Protein AF-A0A2G9SPT6-F1 (afdb_monomer_lite)

Radius of gyration: 27.74 Å; chains: 1; bounding box: 97×51×91 Å

pLDDT: mean 85.45, std 15.32, range [32.59, 98.44]

Sequence (227 aa):
MLFLLLVGCQEKSNFEDFVRAEQQINERQQDILRQSDELNKLIREVNKKFPDKKITLDTALGFTKEQEELLLT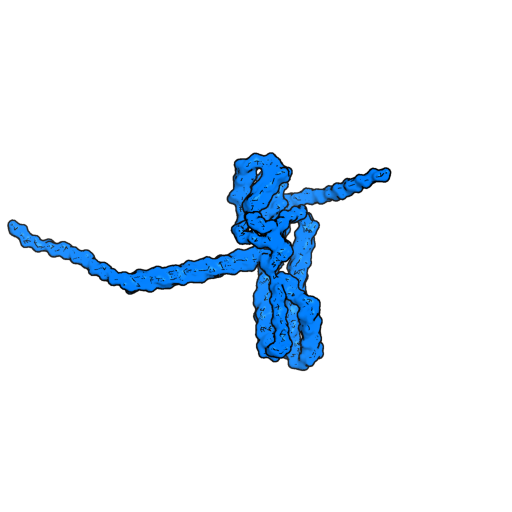MIQQEKDVSTKGLLQKVIDTEKQIEDLQKKIKEITDKLPAPHVVKKGETHRQIAMEYLMNVHKLDEKKAKELVDRVALIDAMEVGYNVWLYYNDGVFGTFVTQGEAKISPYKLSRMIRRRELERARQEGVEEGIRQAQQPTSPSPAFPDTGKQQ

Secondary structure (DSSP, 8-state):
--------------HHHHHHHHHHHHHHHHHHHHHHHHHHHHHHHHHHH-TTS-----SSS---HHHHHHHHHHHHH---HHHHHHHHHHHHHHHHHHHHHHHHHHHHTTSPPPEEPPTT--HHHHHHHIIIIIS---HHHHHHHHTTS---S---TT-EEEEEEETTEEEEEEE-TT-SS-HHHHHHHHHHHHHHHHHHHHHHHHHHHHHS--PPPPPPP------

Foldseek 3Di:
DDDDDPPPPLPPDDVVLVVVLVVLLVVLVVVLVVLVVVLVVLQVVLCVVVVPLRQDAPFDPADDPVSVVSLVVCLVPDPDPVSNVSSVSNVVSRVSSVVSVVVNVVSVVSAPFFDFDDPPDFQLNRQQCCCCVVVVDDSVLSVVQSVVEDGQGDDDGQKTWGWDDDPSHTYIDIFQGPHRATSVRVVVVVVVVVVVVVVVVVVVVVVVVVPDPDDDDPDDDDPDDDD

Structure (mmCIF, N/CA/C/O backbone):
data_AF-A0A2G9SPT6-F1
#
_entry.id   AF-A0A2G9SPT6-F1
#
loop_
_atom_site.group_PDB
_atom_site.id
_atom_site.type_symbol
_atom_site.label_atom_id
_atom_site.label_alt_id
_atom_site.label_comp_id
_atom_site.label_asym_id
_atom_site.label_entity_id
_atom_site.label_seq_id
_atom_site.pdbx_PDB_ins_code
_atom_site.Cartn_x
_atom_site.Cartn_y
_atom_site.Cartn_z
_atom_site.occupancy
_atom_site.B_iso_or_equiv
_atom_site.auth_seq_id
_atom_site.auth_comp_id
_atom_site.auth_asym_id
_atom_site.auth_atom_id
_atom_site.pdbx_PDB_model_num
ATOM 1 N N . MET A 1 1 ? 45.037 -11.695 3.121 1.00 36.56 1 MET A N 1
ATOM 2 C CA . MET A 1 1 ? 43.686 -11.934 3.669 1.00 36.56 1 MET A CA 1
ATOM 3 C C . MET A 1 1 ? 42.697 -11.433 2.624 1.00 36.56 1 MET A C 1
ATOM 5 O O . MET A 1 1 ? 42.510 -10.232 2.502 1.00 36.56 1 MET A O 1
ATOM 9 N N . LEU A 1 2 ? 42.225 -12.327 1.753 1.00 32.59 2 LEU A N 1
ATOM 10 C CA . LEU A 1 2 ? 41.391 -12.000 0.593 1.00 32.59 2 LEU A CA 1
ATOM 11 C C . LEU A 1 2 ? 39.927 -12.232 0.993 1.00 32.59 2 LEU A C 1
ATOM 13 O O . LEU A 1 2 ? 39.544 -13.371 1.251 1.00 32.59 2 LEU A O 1
ATOM 17 N N . PHE A 1 3 ? 39.139 -11.162 1.111 1.00 37.78 3 PHE A N 1
ATOM 18 C CA . PHE A 1 3 ? 37.700 -11.256 1.358 1.00 37.78 3 PHE A CA 1
ATOM 19 C C . PHE A 1 3 ? 37.010 -11.752 0.082 1.00 37.78 3 PHE A C 1
ATOM 21 O O . PHE A 1 3 ? 36.877 -11.017 -0.893 1.00 37.78 3 PHE A O 1
ATOM 28 N N . LEU A 1 4 ? 36.591 -13.018 0.091 1.00 37.84 4 LEU A N 1
ATOM 29 C CA . LEU A 1 4 ? 35.635 -13.560 -0.868 1.00 37.84 4 LEU A CA 1
ATOM 30 C C . LEU A 1 4 ? 34.270 -12.925 -0.589 1.00 37.84 4 LEU A C 1
ATOM 32 O O . LEU A 1 4 ? 33.630 -13.216 0.420 1.00 37.84 4 LEU A O 1
ATOM 36 N N . LEU A 1 5 ? 33.839 -12.048 -1.495 1.00 40.44 5 LEU A N 1
ATOM 37 C CA . LEU A 1 5 ? 32.448 -11.629 -1.611 1.00 40.44 5 LEU A CA 1
ATOM 38 C C . LEU A 1 5 ? 31.621 -12.874 -1.945 1.00 40.44 5 LEU A C 1
ATOM 40 O O . LEU A 1 5 ? 31.666 -13.378 -3.067 1.00 40.44 5 LEU A O 1
ATOM 44 N N . LEU A 1 6 ? 30.883 -13.382 -0.959 1.00 39.03 6 LEU A N 1
ATOM 45 C CA . LEU A 1 6 ? 29.802 -14.334 -1.179 1.00 39.03 6 LEU A CA 1
ATOM 46 C C . LEU A 1 6 ? 28.693 -13.601 -1.939 1.00 39.03 6 LEU A C 1
ATOM 48 O O . LEU A 1 6 ? 27.769 -13.047 -1.348 1.00 39.03 6 LEU A O 1
ATOM 52 N N . VAL A 1 7 ? 28.807 -13.578 -3.265 1.00 43.12 7 VAL A N 1
ATOM 53 C CA . VAL A 1 7 ? 27.670 -13.325 -4.146 1.00 43.12 7 VAL A CA 1
ATOM 54 C C . VAL A 1 7 ? 26.769 -14.543 -3.996 1.00 43.12 7 VAL A C 1
ATOM 56 O O . VAL A 1 7 ? 26.972 -15.571 -4.641 1.00 43.12 7 VAL A O 1
ATOM 59 N N . GLY A 1 8 ? 25.827 -14.460 -3.057 1.00 38.28 8 GLY A N 1
ATOM 60 C CA . GLY A 1 8 ? 24.750 -15.430 -2.957 1.00 38.28 8 GLY A CA 1
ATOM 61 C C . GLY A 1 8 ? 24.060 -15.500 -4.313 1.00 38.28 8 GLY A C 1
ATOM 62 O O . GLY A 1 8 ? 23.542 -14.495 -4.796 1.00 38.28 8 GLY A O 1
ATOM 63 N N . CYS A 1 9 ? 24.091 -16.672 -4.946 1.00 38.12 9 CYS A N 1
ATOM 64 C CA . CYS A 1 9 ? 23.192 -16.978 -6.046 1.00 38.12 9 CYS A CA 1
ATOM 65 C C . CYS A 1 9 ? 21.769 -16.901 -5.486 1.00 38.12 9 CYS A C 1
ATOM 67 O O . CYS A 1 9 ? 21.275 -17.874 -4.924 1.00 38.12 9 CYS A O 1
ATOM 69 N N . GLN A 1 10 ? 21.124 -15.738 -5.596 1.00 46.91 10 GLN A N 1
ATOM 70 C CA . GLN A 1 10 ? 19.671 -15.705 -5.585 1.00 46.91 10 GLN A CA 1
ATOM 71 C C . GLN A 1 10 ? 19.229 -16.501 -6.811 1.00 46.91 10 GLN A C 1
ATOM 73 O O . GLN A 1 10 ? 19.547 -16.149 -7.949 1.00 46.91 10 GLN A O 1
ATOM 78 N N . GLU A 1 11 ? 18.568 -17.624 -6.553 1.00 50.03 11 GLU A N 1
ATOM 79 C CA . GLU A 1 11 ? 17.829 -18.382 -7.550 1.00 50.03 11 GLU A CA 1
ATOM 80 C C . GLU A 1 11 ? 16.957 -17.388 -8.329 1.00 50.03 11 GLU A C 1
ATOM 82 O O . GLU A 1 11 ? 16.207 -16.613 -7.732 1.00 50.03 11 GLU A O 1
ATOM 87 N N . LYS A 1 12 ? 17.150 -17.306 -9.651 1.00 57.72 12 LYS A N 1
ATOM 88 C CA . LYS A 1 12 ? 16.417 -16.348 -10.484 1.00 57.72 12 LYS A CA 1
ATOM 89 C C . LYS A 1 12 ? 14.932 -16.692 -10.387 1.00 57.72 12 LYS A C 1
ATOM 91 O O . LYS A 1 12 ? 14.503 -17.660 -11.009 1.00 57.72 12 LYS A O 1
ATOM 96 N N . SER A 1 13 ? 14.161 -15.910 -9.628 1.00 66.31 13 SER A N 1
ATOM 97 C CA . SER A 1 13 ? 12.702 -16.035 -9.603 1.00 66.31 13 SER A CA 1
ATOM 98 C C . SER A 1 13 ? 12.192 -15.944 -11.036 1.00 66.31 13 SER A C 1
ATOM 100 O O . SER A 1 13 ? 12.589 -15.032 -11.771 1.00 66.31 13 SER A O 1
ATOM 102 N N . ASN A 1 14 ? 11.345 -16.873 -11.462 1.00 84.25 14 ASN A N 1
ATOM 103 C CA . ASN A 1 14 ? 10.754 -16.782 -12.791 1.00 84.25 14 ASN A CA 1
ATOM 104 C C . ASN A 1 14 ? 9.636 -15.713 -12.797 1.00 84.25 14 ASN A C 1
ATOM 106 O O . ASN A 1 14 ? 9.252 -15.174 -11.756 1.00 84.25 14 ASN A O 1
ATOM 110 N N . PHE A 1 15 ? 9.127 -15.364 -13.978 1.00 87.19 15 PHE A N 1
ATOM 111 C CA . PHE A 1 15 ? 8.077 -14.348 -14.092 1.00 87.19 15 PHE A CA 1
ATOM 112 C C . PHE A 1 15 ? 6.786 -14.757 -13.368 1.00 87.19 15 PHE A C 1
ATOM 114 O O . PHE A 1 15 ? 6.095 -13.908 -12.810 1.00 87.19 15 PHE A O 1
ATOM 121 N N . GLU A 1 16 ? 6.470 -16.053 -13.333 1.00 90.00 16 GLU A N 1
ATOM 122 C CA . GLU A 1 16 ? 5.278 -16.564 -12.652 1.00 90.00 16 GLU A CA 1
ATOM 123 C C . GLU A 1 16 ? 5.350 -16.350 -11.136 1.00 90.00 16 GLU A C 1
ATOM 125 O O . GLU A 1 16 ? 4.346 -15.992 -10.524 1.00 90.00 16 GLU A O 1
ATOM 130 N N . ASP A 1 17 ? 6.529 -16.507 -10.532 1.00 90.81 17 ASP A N 1
ATOM 131 C CA . ASP A 1 17 ? 6.761 -16.233 -9.114 1.00 90.81 17 ASP A CA 1
ATOM 132 C C . ASP A 1 17 ? 6.603 -14.743 -8.809 1.00 90.81 17 ASP A C 1
ATOM 134 O O . ASP A 1 17 ? 6.001 -14.382 -7.796 1.00 90.81 17 ASP A O 1
ATOM 138 N N . PHE A 1 18 ? 7.080 -13.875 -9.707 1.00 92.75 18 PHE A N 1
ATOM 139 C CA . PHE A 1 18 ? 6.906 -12.428 -9.585 1.00 92.75 18 PHE A CA 1
ATOM 140 C C . PHE A 1 18 ? 5.423 -12.033 -9.633 1.00 92.75 18 PHE A C 1
ATOM 142 O O . PHE A 1 18 ? 4.945 -11.318 -8.752 1.00 92.75 18 PHE A O 1
ATOM 149 N N . VAL A 1 19 ? 4.671 -12.559 -10.606 1.00 92.06 19 VAL A N 1
ATOM 150 C CA . VAL A 1 19 ? 3.221 -12.326 -10.732 1.00 92.06 19 VAL A CA 1
ATOM 151 C C . VAL A 1 19 ? 2.462 -12.903 -9.534 1.00 92.06 19 VAL A C 1
ATOM 153 O O . VAL A 1 19 ? 1.547 -12.272 -9.006 1.00 92.06 19 VAL A O 1
ATOM 156 N N . ARG A 1 20 ? 2.845 -14.090 -9.051 1.00 94.25 20 ARG A N 1
ATOM 157 C CA . ARG A 1 20 ? 2.240 -14.699 -7.860 1.00 94.25 20 ARG A CA 1
ATOM 158 C C . ARG A 1 20 ? 2.488 -13.848 -6.617 1.00 94.25 20 ARG A C 1
ATOM 160 O O . ARG A 1 20 ? 1.576 -13.678 -5.809 1.00 94.25 20 ARG A O 1
ATOM 167 N N . ALA A 1 21 ? 3.698 -13.315 -6.463 1.00 94.06 21 ALA A N 1
ATOM 168 C CA . ALA A 1 21 ? 4.034 -12.419 -5.367 1.00 94.06 21 ALA A CA 1
ATOM 169 C C . ALA A 1 21 ? 3.195 -11.136 -5.434 1.00 94.06 21 ALA A C 1
ATOM 171 O O . ALA A 1 21 ? 2.590 -10.761 -4.430 1.00 94.06 21 ALA A O 1
ATOM 172 N N . GLU A 1 22 ? 3.082 -10.519 -6.615 1.00 92.94 22 GLU A N 1
ATOM 173 C CA . GLU A 1 22 ? 2.219 -9.356 -6.847 1.00 92.94 22 GLU A CA 1
ATOM 174 C C . GLU A 1 22 ? 0.768 -9.638 -6.425 1.00 92.94 22 GLU A C 1
ATOM 176 O O . GLU A 1 22 ? 0.196 -8.885 -5.636 1.00 92.94 22 GLU A O 1
ATOM 181 N N . GLN A 1 23 ? 0.178 -10.742 -6.896 1.00 93.25 23 GLN A N 1
ATOM 182 C CA . GLN A 1 23 ? -1.199 -11.125 -6.565 1.00 93.25 23 GLN A CA 1
ATOM 183 C C . GLN A 1 23 ? -1.392 -11.300 -5.056 1.00 93.25 23 GLN A C 1
ATOM 185 O O . GLN A 1 23 ? -2.290 -10.696 -4.467 1.00 93.25 23 GLN A O 1
ATOM 190 N N . GLN A 1 24 ? -0.510 -12.064 -4.409 1.00 94.94 24 GLN A N 1
ATOM 191 C CA . GLN A 1 24 ? -0.585 -12.323 -2.973 1.00 94.94 24 GLN A CA 1
ATOM 192 C C . GLN A 1 24 ? -0.423 -11.054 -2.132 1.00 94.94 24 GLN A C 1
ATOM 194 O O . GLN A 1 24 ? -1.074 -10.924 -1.089 1.00 94.94 24 GLN A O 1
ATOM 199 N N . ILE A 1 25 ? 0.446 -10.135 -2.560 1.00 92.88 25 ILE A N 1
ATOM 200 C CA . ILE A 1 25 ? 0.637 -8.837 -1.912 1.00 92.88 25 ILE A CA 1
ATOM 201 C C . ILE A 1 25 ? -0.612 -7.976 -2.098 1.00 92.88 25 ILE A C 1
ATOM 203 O O . ILE A 1 25 ? -1.108 -7.422 -1.118 1.00 92.88 25 ILE A O 1
ATOM 207 N N . ASN A 1 26 ? -1.152 -7.897 -3.315 1.00 89.88 26 ASN A N 1
ATOM 208 C CA . ASN A 1 26 ? -2.342 -7.105 -3.619 1.00 89.88 26 ASN A CA 1
ATOM 209 C C . ASN A 1 26 ? -3.563 -7.568 -2.811 1.00 89.88 26 ASN A C 1
ATOM 211 O O . ASN A 1 26 ? -4.250 -6.738 -2.216 1.00 89.88 26 ASN A O 1
ATOM 215 N N . GLU A 1 27 ? -3.805 -8.878 -2.723 1.00 92.44 27 GLU A N 1
ATOM 216 C CA . GLU A 1 27 ? -4.870 -9.455 -1.889 1.00 92.44 27 GLU A CA 1
ATOM 217 C C . GLU A 1 27 ? -4.718 -9.043 -0.418 1.00 92.44 27 GLU A C 1
ATOM 219 O O . GLU A 1 27 ? -5.646 -8.509 0.193 1.00 92.44 27 GLU A O 1
ATOM 224 N N . ARG A 1 28 ? -3.512 -9.200 0.142 1.00 92.38 28 ARG A N 1
ATOM 225 C CA . ARG A 1 28 ? -3.230 -8.855 1.545 1.00 92.38 28 ARG A CA 1
ATOM 226 C C . ARG A 1 28 ? -3.347 -7.359 1.806 1.00 92.38 28 ARG A C 1
ATOM 228 O O . ARG A 1 28 ? -3.846 -6.970 2.856 1.00 92.38 28 ARG A O 1
ATOM 235 N N . GLN A 1 29 ? -2.932 -6.509 0.867 1.00 87.75 29 GLN A N 1
ATOM 236 C CA . GLN A 1 29 ? -3.108 -5.061 0.984 1.00 87.75 29 GLN A CA 1
ATOM 237 C C . GLN A 1 29 ? -4.589 -4.665 0.990 1.00 87.75 29 GLN A C 1
ATOM 239 O O . GLN A 1 29 ? -4.984 -3.785 1.756 1.00 87.75 29 GLN A O 1
ATOM 244 N N . GLN A 1 30 ? -5.424 -5.317 0.178 1.00 87.88 30 GLN A N 1
ATOM 245 C CA . GLN A 1 30 ? -6.871 -5.095 0.209 1.00 87.88 30 GLN A CA 1
ATOM 246 C C . GLN A 1 30 ? -7.485 -5.538 1.540 1.00 87.88 30 GLN A C 1
ATOM 248 O O . GLN A 1 30 ? -8.331 -4.826 2.088 1.00 87.88 30 GLN A O 1
ATOM 253 N N . ASP A 1 31 ? -7.036 -6.666 2.089 1.00 90.94 31 ASP A N 1
ATOM 254 C CA . ASP A 1 31 ? -7.475 -7.131 3.403 1.00 90.94 31 ASP A CA 1
ATOM 255 C C . ASP A 1 31 ? -7.035 -6.180 4.522 1.00 90.94 31 ASP A C 1
ATOM 257 O O . ASP A 1 31 ? -7.871 -5.796 5.339 1.00 90.94 31 ASP A O 1
ATOM 261 N N . ILE A 1 32 ? -5.783 -5.701 4.512 1.00 88.69 32 ILE A N 1
ATOM 262 C CA . ILE A 1 32 ? -5.291 -4.675 5.448 1.00 88.69 32 ILE A CA 1
ATOM 263 C C . ILE A 1 32 ? -6.188 -3.444 5.411 1.00 88.69 32 ILE A C 1
ATOM 265 O O . ILE A 1 32 ? -6.539 -2.906 6.458 1.00 88.69 32 ILE A O 1
ATOM 269 N N . LEU A 1 33 ? -6.593 -2.990 4.224 1.00 85.69 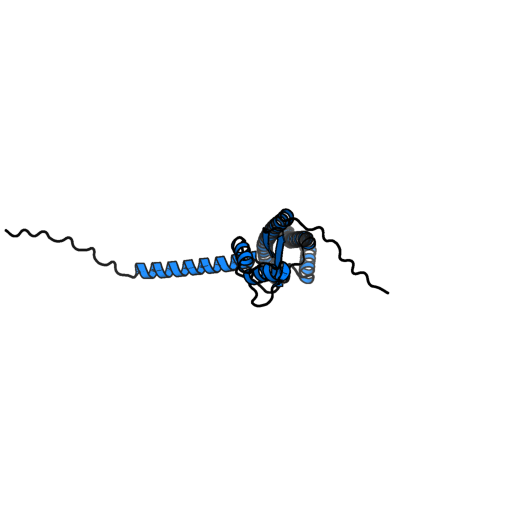33 LEU A N 1
ATOM 270 C CA . LEU A 1 33 ? -7.465 -1.825 4.107 1.00 85.69 33 LEU A CA 1
ATOM 271 C C . LEU A 1 33 ? -8.862 -2.080 4.657 1.00 85.69 33 LEU A C 1
ATOM 273 O O . LEU A 1 33 ? -9.416 -1.205 5.321 1.00 85.69 33 LEU A O 1
ATOM 277 N N . ARG A 1 34 ? -9.423 -3.267 4.415 1.00 88.94 34 ARG A N 1
ATOM 278 C CA . ARG A 1 34 ? -10.721 -3.657 4.974 1.00 88.94 34 ARG A CA 1
ATOM 279 C C . ARG A 1 34 ? -10.670 -3.684 6.501 1.00 88.94 34 ARG A C 1
ATOM 281 O O . ARG A 1 34 ? -11.548 -3.108 7.140 1.00 88.94 34 ARG A O 1
ATOM 288 N N . GLN A 1 35 ? -9.628 -4.292 7.064 1.00 90.69 35 GLN A N 1
ATOM 289 C CA . GLN A 1 35 ? -9.417 -4.356 8.510 1.00 90.69 35 GLN A CA 1
ATOM 290 C C . GLN A 1 35 ? -9.132 -2.973 9.102 1.00 90.69 35 GLN A C 1
ATOM 292 O O . GLN A 1 35 ? -9.694 -2.617 10.129 1.00 90.69 35 GLN A O 1
ATOM 297 N N . SER A 1 36 ? -8.358 -2.135 8.410 1.00 87.25 36 SER A N 1
ATOM 298 C CA . SER A 1 36 ? -8.103 -0.750 8.823 1.00 87.25 36 SER A CA 1
ATOM 299 C C . SER A 1 36 ? -9.388 0.081 8.852 1.00 87.25 36 SER A C 1
ATOM 301 O O . SER A 1 36 ? -9.595 0.874 9.770 1.00 87.25 36 SER A O 1
ATOM 303 N N . ASP A 1 37 ? -10.268 -0.071 7.856 1.00 87.44 37 ASP A N 1
ATOM 304 C CA . ASP A 1 37 ? -11.565 0.614 7.824 1.00 87.44 37 ASP A CA 1
ATOM 305 C C . ASP A 1 37 ? -12.456 0.159 9.001 1.00 87.44 37 ASP A C 1
ATOM 307 O O . ASP A 1 37 ? -13.169 0.984 9.580 1.00 87.44 37 ASP A O 1
ATOM 311 N N . GLU A 1 38 ? -12.395 -1.118 9.391 1.00 90.81 38 GLU A N 1
ATOM 312 C CA . GLU A 1 38 ? -13.116 -1.658 10.550 1.00 90.81 38 GLU A CA 1
ATOM 313 C C . GLU A 1 38 ? -12.532 -1.177 11.882 1.00 90.81 38 GLU A C 1
ATOM 315 O O . GLU A 1 38 ? -13.263 -0.646 12.719 1.00 90.81 38 GLU A O 1
ATOM 320 N N . LEU A 1 39 ? -11.211 -1.237 12.040 1.00 90.50 39 LEU A N 1
ATOM 321 C CA . LEU A 1 39 ? -10.493 -0.712 13.197 1.00 90.50 39 LEU A CA 1
ATOM 322 C C . LEU A 1 39 ? -10.839 0.763 13.446 1.00 90.50 39 LEU A C 1
ATOM 324 O O . LEU A 1 39 ? -11.175 1.155 14.562 1.00 90.50 39 LEU A O 1
ATOM 328 N N . ASN A 1 40 ? -10.872 1.577 12.386 1.00 88.62 40 ASN A N 1
ATOM 329 C CA . ASN A 1 40 ? -11.289 2.979 12.463 1.00 88.62 40 ASN A CA 1
ATOM 330 C C . ASN A 1 40 ? -12.743 3.162 12.943 1.00 88.62 40 ASN A C 1
ATOM 332 O O . ASN A 1 40 ? -13.080 4.200 13.520 1.00 88.62 40 ASN A O 1
ATOM 336 N N . LYS A 1 41 ? -13.656 2.217 12.683 1.00 91.12 41 LYS A N 1
ATOM 337 C CA . LYS A 1 41 ? -15.015 2.261 13.256 1.00 91.12 41 LYS A CA 1
ATOM 338 C C . LYS A 1 41 ? -14.990 1.887 14.731 1.00 91.12 41 LYS A C 1
ATOM 340 O O . LYS A 1 41 ? -15.526 2.649 15.532 1.00 91.12 41 LYS A O 1
ATOM 345 N N . LEU A 1 42 ? -14.321 0.789 15.083 1.00 92.00 42 LEU A N 1
ATOM 346 C CA . LEU A 1 42 ? -14.226 0.308 16.461 1.00 92.00 42 LEU A CA 1
ATOM 347 C C . LEU A 1 42 ? -13.608 1.368 17.380 1.00 92.00 42 LEU A C 1
ATOM 349 O O . LEU A 1 42 ? -14.171 1.681 18.424 1.00 92.00 42 LEU A O 1
ATOM 353 N N . ILE A 1 43 ? -12.524 2.020 16.952 1.00 90.19 43 ILE A N 1
ATOM 354 C CA . ILE A 1 43 ? -11.897 3.120 17.701 1.00 90.19 43 ILE A CA 1
ATOM 355 C C . ILE A 1 43 ? -12.860 4.293 17.891 1.00 90.19 43 ILE A C 1
ATOM 357 O O . ILE A 1 43 ? -12.914 4.878 18.970 1.00 90.19 43 ILE A O 1
ATOM 361 N N . ARG A 1 44 ? -13.660 4.647 16.876 1.00 90.88 44 ARG A N 1
ATOM 362 C CA . ARG A 1 44 ? -14.678 5.700 17.026 1.00 90.88 44 ARG A CA 1
ATOM 363 C C . ARG A 1 44 ? -15.745 5.316 18.045 1.00 90.88 44 ARG A C 1
ATOM 365 O O . ARG A 1 44 ? -16.209 6.189 18.770 1.00 90.88 44 ARG A O 1
ATOM 372 N N . GLU A 1 45 ? -16.142 4.050 18.109 1.00 91.94 45 GLU A N 1
ATOM 373 C CA . GLU A 1 45 ? -17.090 3.562 19.116 1.00 91.94 45 GLU A CA 1
ATOM 374 C C . GLU A 1 45 ? -16.486 3.567 20.521 1.00 91.94 45 GLU A C 1
ATOM 376 O O . GLU A 1 45 ? -17.120 4.064 21.453 1.00 91.94 45 GLU A O 1
ATOM 381 N N . VAL A 1 46 ? -15.241 3.109 20.664 1.00 90.69 46 VAL A N 1
ATOM 382 C CA . VAL A 1 46 ? -14.492 3.176 21.925 1.00 90.69 46 VAL A CA 1
ATOM 383 C C . VAL A 1 46 ? -14.357 4.627 22.383 1.00 90.69 46 VAL A C 1
ATOM 385 O O . VAL A 1 46 ? -14.742 4.950 23.500 1.00 90.69 46 VAL A O 1
ATOM 388 N N . ASN A 1 47 ? -13.937 5.544 21.512 1.00 90.94 47 ASN A N 1
ATOM 389 C CA . ASN A 1 47 ? -13.767 6.959 21.857 1.00 90.94 47 ASN A CA 1
ATOM 390 C C . ASN A 1 47 ? -15.076 7.667 22.238 1.00 90.94 47 ASN A C 1
ATOM 392 O O . ASN A 1 47 ? -15.036 8.659 22.963 1.00 90.94 47 ASN A O 1
ATOM 396 N N . LYS A 1 48 ? -16.237 7.182 21.774 1.00 91.56 48 LYS A N 1
ATOM 397 C CA . LYS A 1 48 ? -17.543 7.673 22.249 1.00 91.56 48 LYS A CA 1
ATOM 398 C C . LYS A 1 48 ? -17.828 7.230 23.683 1.00 91.56 48 LYS A C 1
ATOM 400 O O . LYS A 1 48 ? -18.435 7.989 24.430 1.00 91.56 48 LYS A O 1
ATOM 405 N N . LYS A 1 49 ? -17.415 6.014 24.055 1.00 88.06 49 LYS A N 1
ATOM 406 C CA . LYS A 1 49 ? -17.577 5.467 25.411 1.00 88.06 49 LYS A CA 1
ATOM 407 C C . LYS A 1 49 ? -16.530 5.997 26.394 1.00 88.06 49 LYS A C 1
ATOM 409 O O . LYS A 1 49 ? -16.831 6.140 27.572 1.00 88.06 49 LYS A O 1
ATOM 414 N N . PHE A 1 50 ? -15.334 6.318 25.906 1.00 87.38 50 PHE A N 1
ATOM 415 C CA . PHE A 1 50 ? -14.202 6.795 26.700 1.00 87.38 50 PHE A CA 1
ATOM 416 C C . PHE A 1 50 ? -13.708 8.165 26.205 1.00 87.38 50 PHE A C 1
ATOM 418 O O . PHE A 1 50 ? -12.616 8.265 25.641 1.00 87.38 50 PHE A O 1
ATOM 425 N N . PRO A 1 51 ? -14.488 9.243 26.402 1.00 84.25 51 PRO A N 1
ATOM 426 C CA . PRO A 1 51 ? -14.133 10.571 25.897 1.00 84.25 51 PRO A CA 1
ATOM 427 C C . PRO A 1 51 ? -12.834 11.130 26.501 1.00 84.25 51 PRO A C 1
ATOM 429 O O . PRO A 1 51 ? -12.144 11.892 25.823 1.00 84.25 51 PRO A O 1
ATOM 432 N N . ASP A 1 52 ? -12.483 10.713 27.723 1.00 85.50 52 ASP A N 1
ATOM 433 C CA . ASP A 1 52 ? -11.290 11.164 28.457 1.00 85.50 52 ASP A CA 1
ATOM 434 C C . ASP A 1 52 ? -10.040 10.307 28.185 1.00 85.50 52 ASP A C 1
ATOM 436 O O . ASP A 1 52 ? -8.932 10.683 28.560 1.00 85.50 52 ASP A O 1
ATOM 440 N N . LYS A 1 53 ? -10.198 9.151 27.525 1.00 82.56 53 LYS A N 1
ATOM 441 C CA . LYS A 1 53 ? -9.113 8.214 27.181 1.00 82.56 53 LYS A CA 1
ATOM 442 C C . LYS A 1 53 ? -9.147 7.901 25.687 1.00 82.56 53 LYS A C 1
ATOM 444 O O . LYS A 1 53 ? -9.356 6.760 25.279 1.00 82.56 53 LYS A O 1
ATOM 449 N N . LYS A 1 54 ? -9.006 8.943 24.865 1.00 80.75 54 LYS A N 1
ATOM 450 C CA . LYS A 1 54 ? -9.091 8.797 23.410 1.00 80.75 54 LYS A CA 1
ATOM 451 C C . LYS A 1 54 ? -7.918 8.000 22.865 1.00 80.75 54 LYS A C 1
ATOM 453 O O . LYS A 1 54 ? -6.762 8.306 23.134 1.00 80.75 54 LYS A O 1
ATOM 458 N N . ILE A 1 55 ? -8.255 7.052 22.010 1.00 80.25 55 ILE A N 1
ATOM 459 C CA . ILE A 1 55 ? -7.324 6.272 21.216 1.00 80.25 55 ILE A CA 1
ATOM 460 C C . ILE A 1 55 ? -7.259 6.911 19.833 1.00 80.25 55 ILE A C 1
ATOM 462 O O . ILE A 1 55 ? -8.288 7.146 19.191 1.00 80.25 55 ILE A O 1
ATOM 466 N N . THR A 1 56 ? -6.056 7.218 19.372 1.00 75.38 56 THR A N 1
ATOM 467 C CA . THR A 1 56 ? -5.803 7.722 18.021 1.00 75.38 56 THR A CA 1
ATOM 468 C C . THR A 1 56 ? -5.040 6.673 17.224 1.00 75.38 56 THR A C 1
ATOM 470 O O . THR A 1 56 ? -4.350 5.840 17.794 1.00 75.38 56 THR A O 1
ATOM 473 N N . LEU A 1 57 ? -5.175 6.694 15.900 1.00 67.88 57 LEU A N 1
ATOM 474 C CA . LEU A 1 57 ? -4.277 5.960 15.011 1.00 67.88 57 LEU A CA 1
ATOM 475 C C . LEU A 1 57 ? -3.301 6.966 14.426 1.00 67.88 57 LEU A C 1
ATOM 477 O O . LEU A 1 57 ? -3.740 7.960 13.845 1.00 67.88 57 LEU A O 1
ATOM 481 N N . ASP A 1 58 ? -2.002 6.693 14.528 1.00 59.41 58 ASP A N 1
ATOM 482 C CA . ASP A 1 58 ? -0.952 7.585 14.011 1.00 59.41 58 ASP A CA 1
ATOM 483 C C . ASP A 1 58 ? -0.751 7.466 12.482 1.00 59.41 58 ASP A C 1
ATOM 485 O O . ASP A 1 58 ? 0.157 8.038 11.894 1.00 59.41 58 ASP A O 1
ATOM 489 N N . THR A 1 59 ? -1.691 6.795 11.805 1.00 54.66 59 THR A N 1
ATOM 490 C CA . THR A 1 59 ? -1.792 6.505 10.362 1.00 54.66 59 THR A CA 1
ATOM 491 C C . THR A 1 59 ? -0.934 5.346 9.842 1.00 54.66 59 THR A C 1
ATOM 493 O O . THR A 1 59 ? 0.246 5.242 10.133 1.00 54.66 59 THR A O 1
ATOM 496 N N . ALA A 1 60 ? -1.590 4.492 9.034 1.00 54.38 60 ALA A N 1
ATOM 497 C CA . ALA A 1 60 ? -1.137 3.373 8.180 1.00 54.38 60 ALA A CA 1
ATOM 498 C C . ALA A 1 60 ? -0.178 2.301 8.739 1.00 54.38 60 ALA A C 1
ATOM 500 O O . ALA A 1 60 ? -0.116 1.225 8.150 1.00 54.38 60 ALA A O 1
ATOM 501 N N . LEU A 1 61 ? 0.534 2.565 9.830 1.00 60.69 61 LEU A N 1
ATOM 502 C CA . LEU A 1 61 ? 1.553 1.699 10.425 1.00 60.69 61 LEU A CA 1
ATOM 503 C C . LEU A 1 61 ? 1.072 0.986 11.695 1.00 60.69 61 LEU A C 1
ATOM 505 O O . LEU A 1 61 ? 1.867 0.308 12.331 1.00 60.69 61 LEU A O 1
ATOM 509 N N . GLY A 1 62 ? -0.214 1.116 12.027 1.00 68.19 62 GLY A N 1
ATOM 510 C CA . GLY A 1 62 ? -0.808 0.474 13.194 1.00 68.19 62 GLY A CA 1
ATOM 511 C C . GLY A 1 62 ? -0.795 1.330 14.462 1.00 68.19 62 GLY A C 1
ATOM 512 O O . GLY A 1 62 ? -0.667 2.559 14.391 1.00 68.19 62 GLY A O 1
ATOM 513 N N . PHE A 1 63 ? -0.981 0.683 15.611 1.00 76.50 63 PHE A N 1
ATOM 514 C CA . PHE A 1 63 ? -0.856 1.268 16.944 1.00 76.50 63 PHE A CA 1
ATOM 515 C C . PHE A 1 63 ? 0.610 1.419 17.359 1.00 76.50 63 PHE A C 1
ATOM 517 O O . PHE A 1 63 ? 1.467 0.596 17.044 1.00 76.50 63 PHE A O 1
ATOM 524 N N . THR A 1 64 ? 0.905 2.466 18.131 1.00 78.88 64 THR A N 1
ATOM 525 C CA . THR A 1 64 ? 2.166 2.520 18.879 1.00 78.88 64 THR A CA 1
ATOM 526 C C . THR A 1 64 ? 2.117 1.551 20.064 1.00 78.88 64 THR A C 1
ATOM 528 O O . THR A 1 64 ? 1.039 1.171 20.530 1.00 78.88 64 THR A O 1
ATOM 531 N N . LYS A 1 65 ? 3.282 1.187 20.613 1.00 81.56 65 LYS A N 1
ATOM 532 C CA . LYS A 1 65 ? 3.354 0.329 21.810 1.00 81.56 65 LYS A CA 1
ATOM 533 C C . LYS A 1 65 ? 2.575 0.921 22.984 1.00 81.56 65 LYS A C 1
ATOM 535 O O . LYS A 1 65 ? 1.871 0.209 23.687 1.00 81.56 65 LYS A O 1
ATOM 540 N N . GLU A 1 66 ? 2.642 2.237 23.154 1.00 82.19 66 GLU A N 1
ATOM 541 C CA . GLU A 1 66 ? 1.923 2.954 24.208 1.00 82.19 66 GLU A CA 1
ATOM 542 C C . GLU A 1 66 ? 0.400 2.865 24.016 1.00 82.19 66 GLU A C 1
ATOM 544 O O . GLU A 1 66 ? -0.352 2.763 24.987 1.00 82.19 66 GLU A O 1
ATOM 549 N N . GLN A 1 67 ? -0.071 2.885 22.766 1.00 84.44 67 GLN A N 1
ATOM 550 C CA . GLN A 1 67 ? -1.490 2.730 22.439 1.00 84.44 67 GLN A CA 1
ATOM 551 C C . GLN A 1 67 ? -1.973 1.296 22.689 1.00 84.44 67 GLN A C 1
ATOM 553 O O . GLN A 1 67 ? -3.077 1.110 23.209 1.00 84.44 67 GLN A O 1
ATOM 558 N N . GLU A 1 68 ? -1.145 0.294 22.384 1.00 85.44 68 GLU A N 1
ATOM 559 C CA . GLU A 1 68 ? -1.432 -1.108 22.698 1.00 85.44 68 GLU A CA 1
ATOM 560 C C . GLU A 1 68 ? -1.503 -1.340 24.219 1.00 85.44 68 GLU A C 1
ATOM 562 O O . GLU A 1 68 ? -2.471 -1.917 24.721 1.00 85.44 68 GLU A O 1
ATOM 567 N N . GLU A 1 69 ? -0.538 -0.823 24.982 1.00 87.62 69 GLU A N 1
ATOM 568 C CA . GLU A 1 69 ? -0.520 -0.919 26.448 1.00 87.62 69 GLU A CA 1
ATOM 569 C C . GLU A 1 69 ? -1.722 -0.220 27.098 1.00 87.62 69 GLU A C 1
ATOM 571 O O . GLU A 1 69 ? -2.326 -0.750 28.042 1.00 87.62 69 GLU A O 1
ATOM 576 N N . LEU A 1 70 ? -2.120 0.946 26.577 1.00 87.31 70 LEU A N 1
ATOM 577 C CA . LEU A 1 70 ? -3.325 1.644 27.017 1.00 87.31 70 LEU A CA 1
ATOM 578 C C . LEU A 1 70 ? -4.574 0.780 26.797 1.00 87.31 70 LEU A C 1
ATOM 580 O O . LEU A 1 70 ? -5.379 0.628 27.720 1.00 87.31 70 LEU A O 1
ATOM 584 N N . LEU A 1 71 ? -4.722 0.177 25.614 1.00 88.31 71 LEU A N 1
ATOM 585 C CA . LEU A 1 71 ? -5.833 -0.721 25.286 1.00 88.31 71 LEU A CA 1
ATOM 586 C C . LEU A 1 71 ? -5.878 -1.944 26.208 1.00 88.31 71 LEU A C 1
ATOM 588 O O . LEU A 1 71 ? -6.937 -2.268 26.750 1.00 88.31 71 LEU A O 1
ATOM 592 N N . LEU A 1 72 ? -4.735 -2.592 26.439 1.00 90.19 72 LEU A N 1
ATOM 593 C CA . LEU A 1 72 ? -4.629 -3.735 27.349 1.00 90.19 72 LEU A CA 1
ATOM 594 C C . LEU A 1 72 ? -5.022 -3.352 28.780 1.00 90.19 72 LEU A C 1
ATOM 596 O O . LEU A 1 72 ? -5.779 -4.074 29.434 1.00 90.19 72 LEU A O 1
ATOM 600 N N . THR A 1 73 ? -4.576 -2.186 29.245 1.00 90.50 73 THR A N 1
ATOM 601 C CA . THR A 1 73 ? -4.940 -1.655 30.565 1.00 90.50 73 THR A CA 1
ATOM 602 C C . THR A 1 73 ? -6.443 -1.390 30.662 1.00 90.50 73 THR A C 1
ATOM 604 O O . THR A 1 73 ? -7.076 -1.762 31.652 1.00 90.50 73 THR A O 1
ATOM 607 N N . MET A 1 74 ? -7.045 -0.797 29.625 1.00 89.44 74 MET A N 1
ATOM 608 C CA . MET A 1 74 ? -8.492 -0.570 29.564 1.00 89.44 74 MET A CA 1
ATOM 609 C C . MET A 1 74 ? -9.271 -1.890 29.628 1.00 89.44 74 MET A C 1
ATOM 611 O O . MET A 1 74 ? -10.229 -1.982 30.388 1.00 89.44 74 MET A O 1
ATOM 615 N N . ILE A 1 75 ? -8.835 -2.935 28.915 1.00 91.50 75 ILE A N 1
ATOM 616 C CA . ILE A 1 75 ? -9.470 -4.268 28.938 1.00 91.50 75 ILE A CA 1
ATOM 617 C C . ILE A 1 75 ? -9.419 -4.911 30.326 1.00 91.50 75 ILE A C 1
ATOM 619 O O . ILE A 1 75 ? -10.376 -5.573 30.737 1.00 91.50 75 ILE A O 1
ATOM 623 N N . GLN A 1 76 ? -8.303 -4.757 31.042 1.00 91.94 76 GLN A N 1
ATOM 624 C CA . GLN A 1 76 ? -8.134 -5.322 32.383 1.00 91.94 76 GLN A CA 1
ATOM 625 C C . GLN A 1 76 ? -9.008 -4.616 33.424 1.00 91.94 76 GLN A C 1
ATOM 627 O O . GLN A 1 76 ? -9.524 -5.264 34.333 1.00 91.94 76 GLN A O 1
ATOM 632 N N . GLN A 1 77 ? -9.169 -3.299 33.291 1.00 92.06 77 GLN A N 1
ATOM 633 C CA . GLN A 1 77 ? -9.956 -2.478 34.213 1.00 92.06 77 GLN A CA 1
ATOM 634 C C . GLN A 1 77 ? -11.462 -2.515 33.912 1.00 92.06 77 GLN A C 1
ATOM 636 O O . GLN A 1 77 ? -12.265 -2.236 34.805 1.00 92.06 77 GLN A O 1
ATOM 641 N N . GLU A 1 78 ? -11.848 -2.853 32.679 1.00 92.50 78 GLU A N 1
ATOM 642 C CA . GLU A 1 78 ? -13.243 -2.868 32.247 1.00 92.50 78 GLU A CA 1
ATOM 643 C C . GLU A 1 78 ? -14.030 -4.035 32.864 1.00 92.50 78 GLU A C 1
ATOM 645 O O . GLU A 1 78 ? -13.641 -5.205 32.785 1.00 92.50 78 GLU A O 1
ATOM 650 N N . LYS A 1 79 ? -15.178 -3.701 33.461 1.00 91.94 79 LYS A N 1
ATOM 651 C CA . LYS A 1 79 ? -16.093 -4.648 34.112 1.00 91.94 79 LYS A CA 1
ATOM 652 C C . LYS A 1 79 ? -17.285 -4.995 33.225 1.00 91.94 79 LYS A C 1
ATOM 654 O O . LYS A 1 79 ? -17.818 -6.097 33.338 1.00 91.94 79 LYS A O 1
ATOM 659 N N . ASP A 1 80 ? -17.707 -4.079 32.356 1.00 93.44 80 ASP A N 1
ATOM 660 C CA . ASP A 1 80 ? -18.789 -4.318 31.410 1.00 93.44 80 ASP A CA 1
ATOM 661 C C . ASP A 1 80 ? -18.330 -5.274 30.302 1.00 93.44 80 ASP A C 1
ATOM 663 O O . ASP A 1 80 ? -17.441 -4.967 29.507 1.00 93.44 80 ASP A O 1
ATOM 667 N N . VAL A 1 81 ? -18.971 -6.441 30.223 1.00 91.69 81 VAL A N 1
ATOM 668 C CA . VAL A 1 81 ? -18.619 -7.502 29.265 1.00 91.69 81 VAL A CA 1
ATOM 669 C C . VAL A 1 81 ? -18.733 -7.010 27.820 1.00 91.69 81 VAL A C 1
ATOM 671 O O . VAL A 1 81 ? -17.902 -7.361 26.982 1.00 91.69 81 VAL A O 1
ATOM 674 N N . SER A 1 82 ? -19.727 -6.166 27.525 1.00 91.19 82 SER A N 1
ATOM 675 C CA . SER A 1 82 ? -19.937 -5.613 26.182 1.00 91.19 82 SER A CA 1
ATOM 676 C C . SER A 1 82 ? -18.793 -4.684 25.768 1.00 91.19 82 SER A C 1
ATOM 678 O O . SER A 1 82 ? -18.220 -4.820 24.685 1.00 91.19 82 SER A O 1
ATOM 680 N N . THR A 1 83 ? -18.402 -3.769 26.651 1.00 91.44 83 THR A N 1
ATOM 681 C CA . THR A 1 83 ? -17.309 -2.821 26.414 1.00 91.44 83 THR A CA 1
ATOM 682 C C . THR A 1 83 ? -15.954 -3.518 26.389 1.00 91.44 83 THR A C 1
ATOM 684 O O . THR A 1 83 ? -15.141 -3.229 25.510 1.00 91.44 83 THR A O 1
ATOM 687 N N . LYS A 1 84 ? -15.745 -4.521 27.245 1.00 92.75 84 LYS A N 1
ATOM 688 C CA . LYS A 1 84 ? -14.563 -5.383 27.187 1.00 92.75 84 LYS A CA 1
ATOM 689 C C . LYS A 1 84 ? -14.461 -6.113 25.847 1.00 92.75 84 LYS A C 1
ATOM 691 O O . LYS A 1 84 ? -13.390 -6.145 25.250 1.00 92.75 84 LYS A O 1
ATOM 696 N N . GLY A 1 85 ? -15.578 -6.635 25.337 1.00 93.00 85 GLY A N 1
ATOM 697 C CA . GLY A 1 85 ? -15.642 -7.253 24.012 1.00 93.00 85 GLY A CA 1
ATOM 698 C C . GLY A 1 85 ? -15.317 -6.277 22.877 1.00 93.00 85 GLY A C 1
ATOM 699 O O . GLY A 1 85 ? -14.623 -6.648 21.934 1.00 93.00 85 GLY A O 1
ATOM 700 N N . LEU A 1 86 ? -15.764 -5.021 22.971 1.00 93.44 86 LEU A N 1
ATOM 701 C CA . LEU A 1 86 ? -15.425 -3.976 21.999 1.00 93.44 86 LEU A CA 1
ATOM 702 C C . LEU A 1 86 ? -13.920 -3.662 21.995 1.00 93.44 86 LEU A C 1
ATOM 704 O O . LEU A 1 86 ? -13.311 -3.619 20.930 1.00 93.44 86 LEU A O 1
ATOM 708 N N . LEU A 1 87 ? -13.318 -3.479 23.173 1.00 92.94 87 LEU A N 1
ATOM 709 C CA . LEU A 1 87 ? -11.880 -3.229 23.309 1.00 92.94 87 LEU A CA 1
ATOM 710 C C . LEU A 1 87 ? -11.044 -4.421 22.818 1.00 92.94 87 LEU A C 1
ATOM 712 O O . LEU A 1 87 ? -10.046 -4.227 22.130 1.00 92.94 87 LEU A O 1
ATOM 716 N N . GLN A 1 88 ? -11.480 -5.653 23.101 1.00 93.06 88 GLN A N 1
ATOM 717 C CA . GLN A 1 88 ? -10.814 -6.858 22.603 1.00 93.06 88 GLN A CA 1
ATOM 718 C C . GLN A 1 88 ? -10.831 -6.917 21.071 1.00 93.06 88 GLN A C 1
ATOM 720 O O . GLN A 1 88 ? -9.798 -7.173 20.462 1.00 93.06 88 GLN A O 1
ATOM 725 N N . LYS A 1 89 ? -11.964 -6.583 20.436 1.00 94.38 89 LYS A N 1
ATOM 726 C CA . LYS A 1 89 ? -12.055 -6.510 18.968 1.00 94.38 89 LYS A CA 1
ATOM 727 C C . LYS A 1 89 ? -11.082 -5.502 18.360 1.00 94.38 89 LYS A C 1
ATOM 729 O O . LYS A 1 89 ? -10.584 -5.757 17.269 1.00 94.38 89 LYS A O 1
ATOM 734 N N . VAL A 1 90 ? -10.811 -4.379 19.032 1.00 92.44 90 VAL A N 1
ATOM 735 C CA . VAL A 1 90 ? -9.810 -3.399 18.572 1.00 92.44 90 VAL A CA 1
ATOM 736 C C . VAL A 1 90 ? -8.424 -4.044 18.509 1.00 92.44 90 VAL A C 1
ATOM 738 O O . VAL A 1 90 ? -7.787 -3.986 17.461 1.00 92.44 90 VAL A O 1
ATOM 741 N N . ILE A 1 91 ? -7.994 -4.712 19.584 1.00 90.94 91 ILE A N 1
ATOM 742 C CA . ILE A 1 91 ? -6.693 -5.403 19.630 1.00 90.94 91 ILE A CA 1
ATOM 743 C C . ILE A 1 91 ? -6.631 -6.546 18.613 1.00 90.94 91 ILE A C 1
ATOM 745 O O . ILE A 1 91 ? -5.639 -6.693 17.906 1.00 90.94 91 ILE A O 1
ATOM 749 N N . ASP A 1 92 ? -7.681 -7.360 18.522 1.00 93.19 92 ASP A N 1
ATOM 750 C CA . ASP A 1 92 ? -7.697 -8.508 17.613 1.00 93.19 92 ASP A CA 1
ATOM 751 C C . ASP A 1 92 ? -7.629 -8.064 16.145 1.00 93.19 92 ASP A C 1
ATOM 753 O O . ASP A 1 92 ? -6.944 -8.691 15.339 1.00 93.19 92 ASP A O 1
ATOM 757 N N . THR A 1 93 ? -8.315 -6.969 15.798 1.00 92.25 93 THR A N 1
ATOM 758 C CA . THR A 1 93 ? -8.285 -6.400 14.441 1.00 92.25 93 THR A CA 1
ATOM 759 C C . THR A 1 93 ? -6.904 -5.839 14.110 1.00 92.25 93 THR A C 1
ATOM 761 O O . THR A 1 93 ? -6.426 -6.032 12.994 1.00 92.25 93 THR A O 1
ATOM 764 N N . GLU A 1 94 ? -6.238 -5.197 15.072 1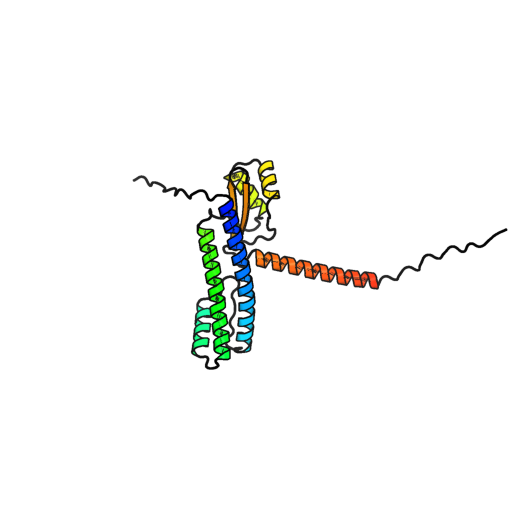.00 89.38 94 GLU A N 1
ATOM 765 C CA . GLU A 1 94 ? -4.867 -4.723 14.881 1.00 89.38 94 GLU A CA 1
ATOM 766 C C . GLU A 1 94 ? -3.901 -5.878 14.609 1.00 89.38 94 GLU A C 1
ATOM 768 O O . GLU A 1 94 ? -3.184 -5.866 13.610 1.00 89.38 94 GLU A O 1
ATOM 773 N N . LYS A 1 95 ? -3.943 -6.933 15.427 1.00 90.75 95 LYS A N 1
ATOM 774 C CA . LYS A 1 95 ? -3.086 -8.114 15.238 1.00 90.75 95 LYS A CA 1
ATOM 775 C C . LYS A 1 95 ? -3.278 -8.761 13.870 1.00 90.75 95 LYS A C 1
ATOM 777 O O . LYS A 1 95 ? -2.320 -9.214 13.253 1.00 90.75 95 LYS A O 1
ATOM 782 N N . GLN A 1 96 ? -4.510 -8.774 13.356 1.00 92.31 96 GLN A N 1
ATOM 783 C CA . GLN A 1 96 ? -4.775 -9.252 11.998 1.00 92.31 96 GLN A CA 1
ATOM 784 C C . GLN A 1 96 ? -4.084 -8.390 10.933 1.00 92.31 96 GLN A C 1
ATOM 786 O O . GLN A 1 96 ? -3.600 -8.932 9.938 1.00 92.31 96 GLN A O 1
ATOM 791 N N . ILE A 1 97 ? -4.027 -7.068 11.120 1.00 89.75 97 ILE A N 1
ATOM 792 C CA . ILE A 1 97 ? -3.303 -6.159 10.222 1.00 89.75 97 ILE A CA 1
ATOM 793 C C . ILE A 1 97 ? -1.797 -6.439 10.287 1.00 89.75 97 ILE A C 1
ATOM 795 O O . ILE A 1 97 ? -1.178 -6.601 9.234 1.00 89.75 97 ILE A O 1
ATOM 799 N N . GLU A 1 98 ? -1.226 -6.563 11.486 1.00 88.25 98 GLU A N 1
ATOM 800 C CA . GLU A 1 98 ? 0.195 -6.884 11.684 1.00 88.25 98 GLU A CA 1
ATOM 801 C C . GLU A 1 98 ? 0.579 -8.225 11.039 1.00 88.25 98 GLU A C 1
ATOM 803 O O . GLU A 1 98 ? 1.570 -8.319 10.310 1.00 88.25 98 GLU A O 1
ATOM 808 N N . ASP A 1 99 ? -0.241 -9.263 11.223 1.00 92.19 99 ASP A N 1
ATOM 809 C CA . ASP A 1 99 ? -0.029 -10.576 10.610 1.00 92.19 99 ASP A CA 1
ATOM 810 C C . ASP A 1 99 ? -0.044 -10.502 9.076 1.00 92.19 99 ASP A C 1
ATOM 812 O O . ASP A 1 99 ? 0.750 -11.165 8.397 1.00 92.19 99 ASP A O 1
ATOM 816 N N . LEU A 1 100 ? -0.942 -9.699 8.497 1.00 92.12 100 LEU A N 1
ATOM 817 C CA . LEU A 1 100 ? -0.989 -9.475 7.050 1.00 92.12 100 LEU A CA 1
ATOM 818 C C . LEU A 1 100 ? 0.252 -8.723 6.557 1.00 92.12 100 LEU A C 1
ATOM 820 O O . LEU A 1 100 ? 0.818 -9.100 5.528 1.00 92.12 100 LEU A O 1
ATOM 824 N N . GLN A 1 101 ? 0.708 -7.706 7.293 1.00 88.19 101 GLN A N 1
ATOM 825 C CA . GLN A 1 101 ? 1.937 -6.969 6.984 1.00 88.19 101 GLN A CA 1
ATOM 826 C C . GLN A 1 101 ? 3.169 -7.877 7.050 1.00 88.19 101 GLN A C 1
ATOM 828 O O . GLN A 1 101 ? 4.003 -7.848 6.143 1.00 88.19 101 GLN A O 1
ATOM 833 N N . LYS A 1 102 ? 3.257 -8.749 8.060 1.00 91.25 102 LYS A N 1
ATOM 834 C CA . LYS A 1 102 ? 4.329 -9.743 8.174 1.00 91.25 102 LYS A CA 1
ATOM 835 C C . LYS A 1 102 ? 4.337 -10.703 6.986 1.00 91.25 102 LYS A C 1
ATOM 837 O O . LYS A 1 102 ? 5.392 -10.939 6.406 1.00 91.25 102 LYS A O 1
ATOM 842 N N . LYS A 1 103 ? 3.171 -11.198 6.561 1.00 93.19 103 LYS A N 1
ATOM 843 C CA . LYS A 1 103 ? 3.060 -12.053 5.366 1.00 93.19 103 LYS A CA 1
ATOM 844 C C . LYS A 1 103 ? 3.483 -11.328 4.088 1.00 93.19 103 LYS A C 1
ATOM 846 O O . LYS A 1 103 ? 4.106 -11.945 3.232 1.00 93.19 103 LYS A O 1
ATOM 851 N N . ILE A 1 104 ? 3.159 -10.039 3.943 1.00 91.44 104 ILE A N 1
ATOM 852 C CA . ILE A 1 104 ? 3.678 -9.223 2.832 1.00 91.44 104 ILE A CA 1
ATOM 853 C C . ILE A 1 104 ? 5.204 -9.176 2.907 1.00 91.44 104 ILE A C 1
ATOM 855 O O . ILE A 1 104 ? 5.855 -9.445 1.901 1.00 91.44 104 ILE A O 1
ATOM 859 N N . LYS A 1 105 ? 5.768 -8.919 4.094 1.00 90.50 105 LYS A N 1
ATOM 860 C CA . LYS A 1 105 ? 7.218 -8.874 4.298 1.00 90.50 105 LYS A CA 1
ATOM 861 C C . LYS A 1 105 ? 7.901 -10.187 3.895 1.00 90.50 105 LYS A C 1
ATOM 863 O O . LYS A 1 105 ? 8.882 -10.165 3.161 1.00 90.50 105 LYS A O 1
ATOM 868 N N . GLU A 1 106 ? 7.354 -11.327 4.313 1.00 92.88 106 GLU A N 1
ATOM 869 C CA . GLU A 1 106 ? 7.865 -12.664 3.972 1.00 92.88 106 GLU A CA 1
ATOM 870 C C . GLU A 1 106 ? 7.876 -12.943 2.461 1.00 92.88 106 GLU A C 1
ATOM 872 O O . GLU A 1 106 ? 8.737 -13.678 1.974 1.00 92.88 106 GLU A O 1
ATOM 877 N N . ILE A 1 107 ? 6.922 -12.376 1.714 1.00 92.69 107 ILE A N 1
ATOM 878 C CA . ILE A 1 107 ? 6.898 -12.450 0.249 1.00 92.69 107 ILE A CA 1
ATOM 879 C C . ILE A 1 107 ? 7.972 -11.523 -0.328 1.00 92.69 107 ILE A C 1
ATOM 881 O O . ILE A 1 107 ? 8.771 -11.951 -1.156 1.00 92.69 107 ILE A O 1
ATOM 885 N N . THR A 1 108 ? 8.023 -10.269 0.127 1.00 90.31 108 THR A N 1
ATOM 886 C CA . THR A 1 108 ? 8.953 -9.263 -0.402 1.00 90.31 108 THR A CA 1
ATOM 887 C C . THR A 1 108 ? 10.418 -9.569 -0.102 1.00 90.31 108 THR A C 1
ATOM 889 O O . THR A 1 108 ? 11.273 -9.249 -0.917 1.00 90.31 108 THR A O 1
ATOM 892 N N . ASP A 1 109 ? 10.719 -10.245 1.010 1.00 90.56 109 ASP A N 1
ATOM 893 C CA . ASP A 1 109 ? 12.082 -10.672 1.369 1.00 90.56 109 ASP A CA 1
ATOM 894 C C . ASP A 1 109 ? 12.657 -11.702 0.370 1.00 90.56 109 ASP A C 1
ATOM 896 O O . ASP A 1 109 ? 13.868 -11.919 0.327 1.00 90.56 109 ASP A O 1
ATOM 900 N N . LYS A 1 110 ? 11.800 -12.346 -0.437 1.00 90.12 110 LYS A N 1
ATOM 901 C CA . LYS A 1 110 ? 12.198 -13.308 -1.481 1.00 90.12 110 LYS A CA 1
ATOM 902 C C . LYS A 1 110 ? 12.369 -12.666 -2.856 1.00 90.12 110 LYS A C 1
ATOM 904 O O . LYS A 1 110 ? 12.866 -13.321 -3.768 1.00 90.12 110 LYS A O 1
ATOM 909 N N . LEU A 1 111 ? 11.934 -11.421 -3.020 1.00 89.38 111 LEU A N 1
ATOM 910 C CA . LEU A 1 111 ? 12.037 -10.701 -4.281 1.00 89.38 111 LEU A CA 1
ATOM 911 C C . LEU A 1 111 ? 13.391 -9.980 -4.386 1.00 89.38 111 LEU A C 1
ATOM 913 O O . LEU A 1 111 ? 14.011 -9.666 -3.365 1.00 89.38 111 LEU A O 1
ATOM 917 N N . PRO A 1 112 ? 13.864 -9.683 -5.609 1.00 89.19 112 PRO A N 1
ATOM 918 C CA . PRO A 1 112 ? 14.994 -8.782 -5.805 1.00 89.19 112 PRO A CA 1
ATOM 919 C C . PRO A 1 112 ? 14.732 -7.420 -5.159 1.00 89.19 112 PRO A C 1
ATOM 921 O O . PRO A 1 112 ? 13.592 -6.960 -5.141 1.00 89.19 112 PRO A O 1
ATOM 924 N N . ALA A 1 113 ? 15.787 -6.765 -4.669 1.00 92.06 113 ALA A N 1
ATOM 925 C CA . ALA A 1 113 ? 15.664 -5.483 -3.981 1.00 92.06 113 ALA A CA 1
ATOM 926 C C . ALA A 1 113 ? 14.850 -4.464 -4.811 1.00 92.06 113 ALA A C 1
ATOM 928 O O . ALA A 1 113 ? 15.124 -4.296 -6.005 1.00 92.06 113 ALA A O 1
ATOM 929 N N . PRO A 1 114 ? 13.864 -3.782 -4.200 1.00 95.88 114 PRO A N 1
ATOM 930 C CA . PRO A 1 114 ? 13.038 -2.822 -4.911 1.00 95.88 114 PRO A CA 1
ATOM 931 C C . PRO A 1 114 ? 13.796 -1.513 -5.138 1.00 95.88 114 PRO A C 1
ATOM 933 O O . PRO A 1 114 ? 14.750 -1.183 -4.429 1.00 95.88 114 PRO A O 1
ATOM 936 N N . HIS A 1 115 ? 13.305 -0.711 -6.079 1.00 97.25 115 HIS A N 1
ATOM 937 C CA . HIS A 1 115 ? 13.664 0.701 -6.149 1.00 97.25 115 HIS A CA 1
ATOM 938 C C . HIS A 1 115 ? 12.828 1.493 -5.140 1.00 97.25 115 HIS A C 1
ATOM 940 O O . HIS A 1 115 ? 11.597 1.445 -5.182 1.00 97.25 115 HIS A O 1
ATOM 946 N N . VAL A 1 116 ? 13.488 2.234 -4.248 1.00 97.62 116 VAL A N 1
ATOM 947 C CA . VAL A 1 116 ? 12.816 3.123 -3.289 1.00 97.62 116 VAL A CA 1
ATOM 948 C C . VAL A 1 116 ? 12.586 4.482 -3.939 1.00 97.62 116 VAL A C 1
ATOM 950 O O . VAL A 1 116 ? 13.538 5.164 -4.321 1.00 97.62 116 VAL A O 1
ATOM 953 N N . VAL A 1 117 ? 11.320 4.880 -4.037 1.00 97.69 117 VAL A N 1
ATOM 954 C CA . VAL A 1 117 ? 10.886 6.108 -4.709 1.00 97.69 117 VAL A CA 1
ATOM 955 C C . VAL A 1 117 ? 11.423 7.342 -4.006 1.00 97.69 117 VAL A C 1
ATOM 957 O O . VAL A 1 117 ? 11.226 7.543 -2.802 1.00 97.69 117 VAL A O 1
ATOM 960 N N . LYS A 1 118 ? 12.039 8.216 -4.796 1.00 97.44 118 LYS A N 1
ATOM 961 C CA . LYS A 1 118 ? 12.525 9.532 -4.391 1.00 97.44 118 LYS A CA 1
ATOM 962 C C . LYS A 1 118 ? 11.592 10.629 -4.886 1.00 97.44 118 LYS A C 1
ATOM 964 O O . LYS A 1 118 ? 10.705 10.437 -5.714 1.00 97.44 118 LYS A O 1
ATOM 969 N N . LYS A 1 119 ? 11.805 11.832 -4.355 1.00 96.19 119 LYS A N 1
ATOM 970 C CA . LYS A 1 119 ? 10.992 13.002 -4.686 1.00 96.19 119 LYS A CA 1
ATOM 971 C C . LYS A 1 119 ? 11.025 13.286 -6.193 1.00 96.19 119 LYS A C 1
ATOM 973 O O . LYS A 1 119 ? 12.088 13.547 -6.744 1.00 96.19 119 LYS A O 1
ATOM 978 N N . GLY A 1 120 ? 9.842 13.329 -6.804 1.00 94.81 120 GLY A N 1
ATOM 979 C CA . GLY A 1 120 ? 9.655 13.683 -8.214 1.00 94.81 120 GLY A CA 1
ATOM 980 C C . GLY A 1 120 ? 9.816 12.523 -9.196 1.00 94.81 120 GLY A C 1
ATOM 981 O O . GLY A 1 120 ? 9.589 12.730 -10.385 1.00 94.81 120 GLY A O 1
ATOM 982 N N . GLU A 1 121 ? 10.168 11.323 -8.728 1.00 97.31 121 GLU A N 1
ATOM 983 C CA . GLU A 1 121 ? 10.220 10.140 -9.584 1.00 97.31 121 GLU A CA 1
ATOM 984 C C . GLU A 1 121 ? 8.809 9.640 -9.910 1.00 97.31 121 GLU A C 1
ATOM 986 O O . GLU A 1 121 ? 7.924 9.572 -9.054 1.00 97.31 121 GLU A O 1
ATOM 991 N N . THR A 1 122 ? 8.612 9.249 -11.165 1.00 97.25 122 THR A N 1
ATOM 992 C CA . THR A 1 122 ? 7.389 8.585 -11.628 1.00 97.25 122 THR A CA 1
ATOM 993 C C . THR A 1 122 ? 7.633 7.095 -11.826 1.00 97.25 122 THR A C 1
ATOM 995 O O . THR A 1 122 ? 8.747 6.668 -12.135 1.00 97.25 122 THR A O 1
ATOM 998 N N . HIS A 1 123 ? 6.571 6.291 -11.734 1.00 97.50 123 HIS A N 1
ATOM 999 C CA . HIS A 1 123 ? 6.659 4.850 -11.979 1.00 97.50 123 HIS A CA 1
ATOM 1000 C C . HIS A 1 123 ? 7.237 4.547 -13.376 1.00 97.50 123 HIS A C 1
ATOM 1002 O O . HIS A 1 123 ? 8.108 3.694 -13.530 1.00 97.50 123 HIS A O 1
ATOM 1008 N N . ARG A 1 124 ? 6.829 5.323 -14.390 1.00 98.06 124 ARG A N 1
ATOM 1009 C CA . ARG A 1 124 ? 7.350 5.211 -15.759 1.00 98.06 124 ARG A CA 1
ATOM 1010 C C . ARG A 1 124 ? 8.854 5.466 -15.845 1.00 98.06 124 ARG A C 1
ATOM 1012 O O . ARG A 1 124 ? 9.541 4.700 -16.510 1.00 98.06 124 ARG A O 1
ATOM 1019 N N . GLN A 1 125 ? 9.353 6.534 -15.222 1.00 98.00 125 GLN A N 1
ATOM 1020 C CA . GLN A 1 125 ? 10.784 6.864 -15.252 1.00 98.00 125 GLN A CA 1
ATOM 1021 C C . GLN A 1 125 ? 11.612 5.739 -14.633 1.00 98.00 125 GLN A C 1
ATOM 1023 O O . GLN A 1 125 ? 12.539 5.254 -15.270 1.00 98.00 125 GLN A O 1
ATOM 1028 N N . ILE A 1 126 ? 11.201 5.256 -13.459 1.00 98.38 126 ILE A N 1
ATOM 1029 C CA . ILE A 1 126 ? 11.863 4.153 -12.753 1.00 98.38 126 ILE A CA 1
ATOM 1030 C C . ILE A 1 126 ? 11.908 2.889 -13.631 1.00 98.38 126 ILE A C 1
ATOM 1032 O O . ILE A 1 126 ? 12.958 2.265 -13.784 1.00 98.38 126 ILE A O 1
ATOM 1036 N N . ALA A 1 127 ? 10.784 2.534 -14.259 1.00 98.31 127 ALA A N 1
ATOM 1037 C CA . ALA A 1 127 ? 10.692 1.388 -15.162 1.00 98.31 127 ALA A CA 1
ATOM 1038 C C . ALA A 1 127 ? 11.593 1.526 -16.406 1.00 98.31 127 ALA A C 1
ATOM 1040 O O . ALA A 1 127 ? 12.305 0.585 -16.762 1.00 98.31 127 ALA A O 1
ATOM 1041 N N . MET A 1 128 ? 11.597 2.697 -17.053 1.00 98.44 128 MET A N 1
ATOM 1042 C CA . MET A 1 128 ? 12.457 2.971 -18.210 1.00 98.44 128 MET A CA 1
ATOM 1043 C C . MET A 1 128 ? 13.941 2.904 -17.835 1.00 98.44 128 MET A C 1
ATOM 1045 O O . MET A 1 128 ? 14.718 2.233 -18.514 1.00 98.44 128 MET A O 1
ATOM 1049 N N . GLU A 1 129 ? 14.331 3.547 -16.733 1.00 98.06 129 GLU A N 1
ATOM 1050 C CA . GLU A 1 129 ? 15.709 3.545 -16.239 1.00 98.06 129 GLU A CA 1
ATOM 1051 C C . GLU A 1 129 ? 16.187 2.135 -15.897 1.00 98.06 129 GLU A C 1
ATOM 1053 O O . GLU A 1 129 ? 17.306 1.772 -16.250 1.00 98.06 129 GLU A O 1
ATOM 1058 N N . TYR A 1 130 ? 15.347 1.306 -15.277 1.00 97.88 130 TYR A N 1
ATOM 1059 C CA . TYR A 1 130 ? 15.677 -0.090 -15.005 1.00 97.88 130 TYR A CA 1
ATOM 1060 C C . TYR A 1 130 ? 15.982 -0.869 -16.291 1.00 97.88 130 TYR A C 1
ATOM 1062 O O . TYR A 1 130 ? 17.034 -1.500 -16.414 1.00 97.88 130 TYR A O 1
ATOM 1070 N N . LEU A 1 131 ? 15.103 -0.785 -17.289 1.00 98.19 131 LEU A N 1
ATOM 1071 C CA . LEU A 1 131 ? 15.272 -1.506 -18.551 1.00 98.19 131 LEU A CA 1
ATOM 1072 C C . LEU A 1 131 ? 16.488 -1.018 -19.354 1.00 98.19 131 LEU A C 1
ATOM 1074 O O . LEU A 1 131 ? 17.232 -1.828 -19.908 1.00 98.19 131 LEU A O 1
ATOM 1078 N N . MET A 1 132 ? 16.725 0.293 -19.392 1.00 98.25 132 MET A N 1
ATOM 1079 C CA . MET A 1 132 ? 17.814 0.884 -20.174 1.00 98.25 132 MET A CA 1
ATOM 1080 C C . MET A 1 132 ? 19.166 0.794 -19.457 1.00 98.25 132 MET A C 1
ATOM 1082 O O . MET A 1 132 ? 20.179 0.451 -20.065 1.00 98.25 132 MET A O 1
ATOM 1086 N N . ASN A 1 133 ? 19.214 1.063 -18.153 1.00 97.19 133 ASN A N 1
ATOM 1087 C CA . ASN A 1 133 ? 20.479 1.163 -17.425 1.00 97.19 133 ASN A CA 1
ATOM 1088 C C . ASN A 1 133 ? 20.931 -0.177 -16.848 1.00 97.19 133 ASN A C 1
ATOM 1090 O O . ASN A 1 133 ? 22.137 -0.436 -16.848 1.00 97.19 133 ASN A O 1
ATOM 1094 N N . VAL A 1 134 ? 20.008 -1.026 -16.387 1.00 94.81 134 VAL A N 1
ATOM 1095 C CA . VAL A 1 134 ? 20.344 -2.341 -15.814 1.00 94.81 134 VAL A CA 1
ATOM 1096 C C . VAL A 1 134 ? 20.403 -3.398 -16.912 1.00 94.81 134 VAL A C 1
ATOM 1098 O O . VAL A 1 134 ? 21.409 -4.092 -17.032 1.00 94.81 134 VAL A O 1
ATOM 1101 N N . HIS A 1 135 ? 19.374 -3.468 -17.760 1.00 95.19 135 HIS A N 1
ATOM 1102 C CA . HIS A 1 135 ? 19.255 -4.500 -18.803 1.00 95.19 135 HIS A CA 1
ATOM 1103 C C . HIS A 1 135 ? 19.747 -4.075 -20.187 1.00 95.19 135 HIS A C 1
ATOM 1105 O O . HIS A 1 135 ? 19.729 -4.883 -21.114 1.00 95.19 135 HIS A O 1
ATOM 1111 N N . LYS A 1 136 ? 20.237 -2.836 -20.322 1.00 97.00 136 LYS A N 1
ATOM 1112 C CA . LYS A 1 136 ? 20.875 -2.313 -21.543 1.00 97.00 136 LYS A CA 1
ATOM 1113 C C . LYS A 1 136 ? 19.991 -2.409 -22.790 1.00 97.00 136 LYS A C 1
ATOM 1115 O O . LYS A 1 136 ? 20.503 -2.565 -23.896 1.00 97.00 136 LYS A O 1
ATOM 1120 N N . LEU A 1 137 ? 18.673 -2.304 -22.614 1.00 97.25 137 LEU A N 1
ATOM 1121 C CA . LEU A 1 137 ? 17.745 -2.210 -23.736 1.00 97.25 137 LEU A CA 1
ATOM 1122 C C . LEU A 1 137 ? 17.823 -0.832 -24.389 1.00 97.25 137 LEU A C 1
ATOM 1124 O O . LEU A 1 137 ? 18.059 0.176 -23.720 1.00 97.25 137 LEU A O 1
ATOM 1128 N N . ASP A 1 138 ? 17.574 -0.787 -25.694 1.00 97.50 138 ASP A N 1
ATOM 1129 C CA . ASP A 1 138 ? 17.349 0.475 -26.381 1.00 97.50 138 ASP A CA 1
ATOM 1130 C C . ASP A 1 138 ? 16.039 1.128 -25.910 1.00 97.50 138 ASP A C 1
ATOM 1132 O O . ASP A 1 138 ? 15.102 0.466 -25.450 1.00 97.50 138 ASP A O 1
ATOM 1136 N N . GLU A 1 139 ? 15.969 2.450 -26.043 1.00 97.81 139 GLU A N 1
ATOM 1137 C CA . GLU A 1 139 ? 14.838 3.247 -25.565 1.00 97.81 139 GLU A CA 1
ATOM 1138 C C . GLU A 1 139 ? 13.507 2.811 -26.188 1.00 97.81 139 GLU A C 1
ATOM 1140 O O . GLU A 1 139 ? 12.491 2.729 -25.494 1.00 97.81 139 GLU A O 1
ATOM 1145 N N . LYS A 1 140 ? 13.502 2.489 -27.488 1.00 98.06 140 LYS A N 1
ATOM 1146 C CA . LYS A 1 140 ? 12.284 2.079 -28.190 1.00 98.06 140 LYS A CA 1
ATOM 1147 C C . LYS A 1 140 ? 11.762 0.771 -27.605 1.00 98.06 140 LYS A C 1
ATOM 1149 O O . LYS A 1 140 ? 10.574 0.681 -27.290 1.00 98.06 140 LYS A O 1
ATOM 1154 N N . LYS A 1 141 ? 12.635 -0.219 -27.408 1.00 97.75 141 LYS A N 1
ATOM 1155 C CA . LYS A 1 141 ? 12.247 -1.501 -26.821 1.00 97.75 141 LYS A CA 1
ATOM 1156 C C . LYS A 1 141 ? 11.796 -1.362 -25.370 1.00 97.75 141 LYS A C 1
ATOM 1158 O O . LYS A 1 141 ? 10.790 -1.964 -24.997 1.00 97.75 141 LYS A O 1
ATOM 1163 N N . ALA A 1 142 ? 12.498 -0.562 -24.569 1.00 98.19 142 ALA A N 1
ATOM 1164 C CA . ALA A 1 142 ? 12.098 -0.278 -23.194 1.00 98.19 142 ALA A CA 1
ATOM 1165 C C . ALA A 1 142 ? 10.697 0.349 -23.154 1.00 98.19 142 ALA A C 1
ATOM 1167 O O . ALA A 1 142 ? 9.816 -0.151 -22.457 1.00 98.19 142 ALA A O 1
ATOM 1168 N N . LYS A 1 143 ? 10.447 1.365 -23.988 1.00 98.19 143 LYS A N 1
ATOM 1169 C CA . LYS A 1 143 ? 9.140 2.020 -24.090 1.00 98.19 143 LYS A CA 1
ATOM 1170 C C . LYS A 1 143 ? 8.031 1.037 -24.466 1.00 98.19 143 LYS A C 1
ATOM 1172 O O . LYS A 1 143 ? 6.983 1.030 -23.826 1.00 98.19 143 LYS A O 1
ATOM 1177 N N . GLU A 1 144 ? 8.265 0.186 -25.466 1.00 98.00 144 GLU A N 1
ATOM 1178 C CA . GLU A 1 144 ? 7.302 -0.840 -25.886 1.00 98.00 144 GLU A CA 1
ATOM 1179 C C . GLU A 1 144 ? 6.921 -1.808 -24.760 1.00 98.00 144 GLU A C 1
ATOM 1181 O O . GLU A 1 144 ? 5.793 -2.298 -24.750 1.00 98.00 144 GLU A O 1
ATOM 1186 N N . LEU A 1 145 ? 7.847 -2.120 -23.848 1.00 97.88 145 LEU A N 1
ATOM 1187 C CA . LEU A 1 145 ? 7.592 -2.984 -22.694 1.00 97.88 145 LEU A CA 1
ATOM 1188 C C . LEU A 1 145 ? 6.833 -2.240 -21.593 1.00 97.88 145 LEU A C 1
ATOM 1190 O O . LEU A 1 145 ? 5.852 -2.760 -21.065 1.00 97.88 145 LEU A O 1
ATOM 1194 N N . VAL A 1 146 ? 7.252 -1.013 -21.283 1.00 97.69 146 VAL A N 1
ATOM 1195 C CA . VAL A 1 146 ? 6.633 -0.180 -20.242 1.00 97.69 146 VAL A CA 1
ATOM 1196 C C . VAL A 1 146 ? 5.190 0.192 -20.590 1.00 97.69 146 VAL A C 1
ATOM 1198 O O . VAL A 1 146 ? 4.343 0.248 -19.706 1.00 97.69 146 VAL A O 1
ATOM 1201 N N . ASP A 1 147 ? 4.870 0.385 -21.869 1.00 96.81 147 ASP A N 1
ATOM 1202 C CA . ASP A 1 147 ? 3.504 0.704 -22.307 1.00 96.81 147 ASP A CA 1
ATOM 1203 C C . ASP A 1 147 ? 2.520 -0.476 -22.195 1.00 96.81 147 ASP A C 1
ATOM 1205 O O . ASP A 1 147 ? 1.313 -0.276 -22.319 1.00 96.81 147 ASP A O 1
ATOM 1209 N N . ARG A 1 148 ? 3.008 -1.703 -21.969 1.00 95.31 148 ARG A N 1
ATOM 1210 C CA . ARG A 1 148 ? 2.170 -2.911 -21.848 1.00 95.31 148 ARG A CA 1
ATOM 1211 C C . ARG A 1 148 ? 1.801 -3.258 -20.410 1.00 95.31 148 ARG A C 1
ATOM 1213 O O . ARG A 1 148 ? 0.982 -4.151 -20.209 1.00 95.31 148 ARG A O 1
ATOM 1220 N N . VAL A 1 149 ? 2.414 -2.604 -19.429 1.00 94.81 149 VAL A N 1
ATOM 1221 C CA . VAL A 1 149 ? 2.185 -2.881 -18.008 1.00 94.81 149 VAL A CA 1
ATOM 1222 C C . VAL A 1 149 ? 1.321 -1.798 -17.372 1.00 94.81 149 VAL A C 1
ATOM 1224 O O . VAL A 1 149 ? 1.309 -0.645 -17.804 1.00 94.81 149 VAL A O 1
ATOM 1227 N N . ALA A 1 150 ? 0.594 -2.172 -16.321 1.00 91.75 150 ALA A N 1
ATOM 1228 C CA . ALA A 1 150 ? -0.160 -1.216 -15.529 1.00 91.75 150 ALA A CA 1
ATOM 1229 C C . ALA A 1 150 ? 0.808 -0.392 -14.671 1.00 91.75 150 ALA A C 1
ATOM 1231 O O . ALA A 1 150 ? 1.444 -0.906 -13.753 1.00 91.75 150 ALA A O 1
ATOM 1232 N N . LEU A 1 151 ? 0.914 0.898 -14.975 1.00 94.94 151 LEU A N 1
ATOM 1233 C CA . LEU A 1 151 ? 1.635 1.847 -14.137 1.00 94.94 151 LEU A CA 1
ATOM 1234 C C . LEU A 1 151 ? 0.663 2.527 -13.175 1.00 94.94 151 LEU A C 1
ATOM 1236 O O . LEU A 1 151 ? -0.542 2.583 -13.414 1.00 94.94 151 LEU A 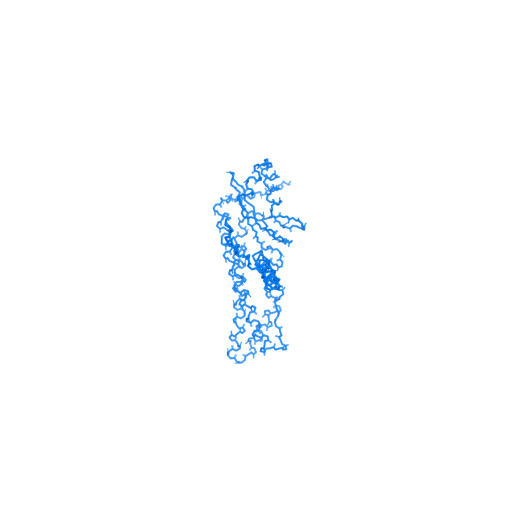O 1
ATOM 1240 N N . ILE A 1 152 ? 1.213 3.061 -12.090 1.00 91.69 152 ILE A N 1
ATOM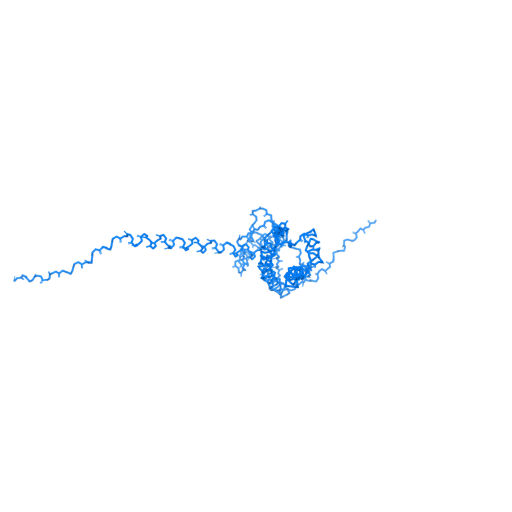 1241 C CA . ILE A 1 152 ? 0.460 3.898 -11.159 1.00 91.69 152 ILE A CA 1
ATOM 1242 C C . ILE A 1 152 ? 0.943 5.332 -11.330 1.00 91.69 152 ILE A C 1
ATOM 1244 O O . ILE A 1 152 ? 2.146 5.572 -11.451 1.00 91.69 152 ILE A O 1
ATOM 1248 N N . ASP A 1 153 ? 0.003 6.269 -11.361 1.00 87.88 153 ASP A N 1
ATOM 1249 C CA . ASP A 1 153 ? 0.314 7.676 -11.615 1.00 87.88 153 ASP A CA 1
ATOM 1250 C C . ASP A 1 153 ? 0.785 8.391 -10.346 1.00 87.88 153 ASP A C 1
ATOM 1252 O O . ASP A 1 153 ? 1.719 9.191 -10.370 1.00 87.88 153 ASP A O 1
ATOM 1256 N N . ALA A 1 154 ? 0.145 8.083 -9.217 1.00 90.69 154 ALA A N 1
ATOM 1257 C CA . ALA A 1 154 ? 0.431 8.709 -7.936 1.00 90.69 154 ALA A CA 1
ATOM 1258 C C . ALA A 1 154 ? 1.524 7.940 -7.187 1.00 90.69 154 ALA A C 1
ATOM 1260 O O . ALA A 1 154 ? 1.306 6.818 -6.725 1.00 90.69 154 ALA A O 1
ATOM 1261 N N . MET A 1 155 ? 2.689 8.572 -7.059 1.00 94.31 155 MET A N 1
ATOM 1262 C CA . MET A 1 155 ? 3.877 8.020 -6.412 1.00 94.31 155 MET A CA 1
ATOM 1263 C C . MET A 1 155 ? 4.243 8.855 -5.187 1.00 94.31 155 MET A C 1
ATOM 1265 O O . MET A 1 155 ? 4.390 10.071 -5.288 1.00 94.31 155 MET A O 1
ATOM 1269 N N . GLU A 1 156 ? 4.410 8.198 -4.041 1.00 94.56 156 GLU A N 1
ATOM 1270 C CA . GLU A 1 156 ? 4.868 8.827 -2.800 1.00 94.56 156 GLU A CA 1
ATOM 1271 C C . GLU A 1 156 ? 6.306 8.424 -2.490 1.00 94.56 156 GLU A C 1
ATOM 1273 O O . GLU A 1 156 ? 6.747 7.310 -2.787 1.00 94.56 156 GLU A O 1
ATOM 1278 N N . VAL A 1 157 ? 7.036 9.338 -1.850 1.00 96.19 157 VAL A N 1
ATOM 1279 C CA . VAL A 1 157 ? 8.400 9.068 -1.385 1.00 96.19 157 VAL A CA 1
ATOM 1280 C C . VAL A 1 157 ? 8.377 7.911 -0.388 1.00 96.19 157 VAL A C 1
ATOM 1282 O O . VAL A 1 157 ? 7.564 7.899 0.536 1.00 96.19 157 VAL A O 1
ATOM 1285 N N . GLY A 1 158 ? 9.284 6.952 -0.577 1.00 95.00 158 GLY A N 1
ATOM 1286 C CA . GLY A 1 158 ? 9.373 5.749 0.252 1.00 95.00 158 GLY A CA 1
ATOM 1287 C C . GLY A 1 158 ? 8.560 4.558 -0.259 1.00 95.00 158 GLY A C 1
ATOM 1288 O O . GLY A 1 158 ? 8.663 3.485 0.328 1.00 95.00 158 GLY A O 1
ATOM 1289 N N . TYR A 1 159 ? 7.793 4.697 -1.349 1.00 96.12 159 TYR A N 1
ATOM 1290 C CA . TYR A 1 159 ? 7.243 3.534 -2.054 1.00 96.12 159 TYR A CA 1
ATOM 1291 C C . TYR A 1 159 ? 8.350 2.618 -2.563 1.00 96.12 159 TYR A C 1
ATOM 1293 O O . TYR A 1 159 ? 9.408 3.072 -2.988 1.00 96.12 159 TYR A O 1
ATOM 1301 N N . ASN A 1 160 ? 8.062 1.321 -2.566 1.00 96.25 160 ASN A N 1
ATOM 1302 C CA . ASN A 1 160 ? 8.927 0.301 -3.140 1.00 96.25 160 ASN A CA 1
ATOM 1303 C C . ASN A 1 160 ? 8.357 -0.114 -4.494 1.00 96.25 160 ASN A C 1
ATOM 1305 O O . ASN A 1 160 ? 7.254 -0.669 -4.550 1.00 96.25 160 ASN A O 1
ATOM 1309 N N . VAL A 1 161 ? 9.107 0.144 -5.564 1.00 97.38 161 VAL A N 1
ATOM 1310 C CA . VAL A 1 161 ? 8.805 -0.309 -6.926 1.00 97.38 161 VAL A CA 1
ATOM 1311 C C . VAL A 1 161 ? 9.568 -1.598 -7.187 1.00 97.38 161 VAL A C 1
ATOM 1313 O O . VAL A 1 161 ? 10.799 -1.615 -7.233 1.00 97.38 161 VAL A O 1
ATOM 1316 N N . TRP A 1 162 ? 8.824 -2.683 -7.351 1.00 96.75 162 TRP A N 1
ATOM 1317 C CA . TRP A 1 162 ? 9.363 -3.992 -7.688 1.00 96.75 162 TRP A CA 1
ATOM 1318 C C . TRP A 1 162 ? 9.417 -4.113 -9.203 1.00 96.75 162 TRP A C 1
ATOM 1320 O O . TRP A 1 162 ? 8.443 -3.803 -9.891 1.00 96.75 162 TRP A O 1
ATOM 1330 N N . LEU A 1 163 ? 10.565 -4.531 -9.725 1.00 96.56 163 LEU A N 1
ATOM 1331 C CA . LEU A 1 163 ? 10.847 -4.559 -11.156 1.00 96.56 163 LEU A CA 1
ATOM 1332 C C . LEU A 1 163 ? 11.364 -5.939 -11.528 1.00 96.56 163 LEU A C 1
ATOM 1334 O O . LEU A 1 163 ? 12.289 -6.458 -10.903 1.00 96.56 163 LEU A O 1
ATOM 1338 N N . TYR A 1 164 ? 10.783 -6.506 -12.574 1.00 95.44 164 TYR A N 1
ATOM 1339 C CA . TYR A 1 164 ? 11.212 -7.764 -13.149 1.00 95.44 164 TYR A CA 1
ATOM 1340 C C . TYR A 1 164 ? 11.465 -7.585 -14.632 1.00 95.44 164 TYR A C 1
ATOM 1342 O O . TYR A 1 164 ? 10.605 -7.081 -15.353 1.00 95.44 164 TYR A O 1
ATOM 1350 N N . TYR A 1 165 ? 12.611 -8.067 -15.100 1.00 95.19 165 TYR A N 1
ATOM 1351 C CA . TYR A 1 165 ? 12.830 -8.285 -16.517 1.00 95.19 165 TYR A CA 1
ATOM 1352 C C . TYR A 1 165 ? 13.653 -9.544 -16.748 1.00 95.19 165 TYR A C 1
ATOM 1354 O O . TYR A 1 165 ? 14.732 -9.705 -16.174 1.00 95.19 165 TYR A O 1
ATOM 1362 N N . ASN A 1 166 ? 13.147 -10.411 -17.618 1.00 93.31 166 ASN A N 1
ATOM 1363 C CA . ASN A 1 166 ? 13.892 -11.537 -18.158 1.00 93.31 166 ASN A CA 1
ATOM 1364 C C . ASN A 1 166 ? 13.322 -11.922 -19.526 1.00 93.31 166 ASN A C 1
ATOM 1366 O O . ASN A 1 166 ? 12.107 -11.912 -19.706 1.00 93.31 166 ASN A O 1
ATOM 1370 N N . ASP A 1 167 ? 14.192 -12.258 -20.480 1.00 89.06 167 ASP A N 1
ATOM 1371 C CA . ASP A 1 167 ? 13.822 -12.800 -21.798 1.00 89.06 167 ASP A CA 1
ATOM 1372 C C . ASP A 1 167 ? 12.689 -12.038 -22.522 1.00 89.06 167 ASP A C 1
ATOM 1374 O O . ASP A 1 167 ? 11.786 -12.620 -23.121 1.00 89.06 167 ASP A O 1
ATOM 1378 N N . GLY A 1 168 ? 12.722 -10.701 -22.472 1.00 92.06 168 GLY A N 1
ATOM 1379 C CA . GLY A 1 168 ? 11.738 -9.848 -23.148 1.00 92.06 168 GLY A CA 1
ATOM 1380 C C . GLY A 1 168 ? 10.397 -9.707 -22.421 1.00 92.06 168 GLY A C 1
ATOM 1381 O O . GLY A 1 168 ? 9.505 -9.033 -22.940 1.00 92.06 168 GLY A O 1
ATOM 1382 N N . VAL A 1 169 ? 10.253 -10.293 -21.233 1.00 93.75 169 VAL A N 1
ATOM 1383 C CA . VAL A 1 169 ? 9.091 -10.136 -20.356 1.00 93.75 169 VAL A CA 1
ATOM 1384 C C . VAL A 1 169 ? 9.422 -9.115 -19.275 1.00 93.75 169 VAL A C 1
ATOM 1386 O O . VAL A 1 169 ? 10.415 -9.261 -18.565 1.00 93.75 169 VAL A O 1
ATOM 1389 N N . PHE A 1 170 ? 8.588 -8.081 -19.154 1.00 96.06 170 PHE A N 1
ATOM 1390 C CA . PHE A 1 170 ? 8.710 -7.031 -18.144 1.00 96.06 170 PHE A CA 1
ATOM 1391 C C . PHE A 1 170 ? 7.470 -7.014 -17.252 1.00 96.06 170 PHE A C 1
ATOM 1393 O O . PHE A 1 170 ? 6.348 -7.107 -17.749 1.00 96.06 170 PHE A O 1
ATOM 1400 N N . GLY A 1 171 ? 7.683 -6.869 -15.948 1.00 95.69 171 GLY A N 1
ATOM 1401 C CA . GLY A 1 171 ? 6.625 -6.710 -14.960 1.00 95.69 171 GLY A CA 1
ATOM 1402 C C . GLY A 1 171 ? 7.039 -5.727 -13.880 1.00 95.69 171 GLY A C 1
ATOM 1403 O O . GLY A 1 171 ? 8.221 -5.601 -13.550 1.00 95.69 171 GLY A O 1
ATOM 1404 N N . THR A 1 172 ? 6.060 -5.024 -13.324 1.00 96.62 172 THR A N 1
ATOM 1405 C CA . THR A 1 172 ? 6.301 -4.112 -12.215 1.00 96.62 172 THR A CA 1
ATOM 1406 C C . THR A 1 172 ? 5.057 -3.935 -11.363 1.00 96.62 172 THR A C 1
ATOM 1408 O O . THR A 1 172 ? 3.943 -3.952 -11.878 1.00 96.62 172 THR A O 1
ATOM 1411 N N . PHE A 1 173 ? 5.258 -3.762 -10.062 1.00 95.62 173 PHE A N 1
ATOM 1412 C CA . PHE A 1 173 ? 4.202 -3.403 -9.128 1.00 95.62 173 PHE A CA 1
ATOM 1413 C C . PHE A 1 173 ? 4.771 -2.559 -7.990 1.00 95.62 173 PHE A C 1
ATOM 1415 O O . PHE A 1 173 ? 5.981 -2.537 -7.746 1.00 95.62 173 PHE A O 1
ATOM 1422 N N . VAL A 1 174 ? 3.893 -1.853 -7.277 1.00 95.00 174 VAL A N 1
ATOM 1423 C CA . VAL A 1 174 ? 4.292 -0.897 -6.239 1.00 95.00 174 VAL A CA 1
ATOM 1424 C C . VAL A 1 174 ? 3.695 -1.277 -4.894 1.00 95.00 174 VAL A C 1
ATOM 1426 O O . VAL A 1 174 ? 2.523 -1.628 -4.780 1.00 95.00 174 VAL A O 1
ATOM 1429 N N . THR A 1 175 ? 4.508 -1.170 -3.851 1.00 92.31 175 THR A N 1
ATOM 1430 C CA . THR A 1 175 ? 4.107 -1.405 -2.459 1.00 92.31 175 THR A CA 1
ATOM 1431 C C . THR A 1 175 ? 4.444 -0.199 -1.591 1.00 92.31 175 THR A C 1
ATOM 1433 O O . THR A 1 175 ? 5.238 0.653 -1.981 1.00 92.31 175 THR A O 1
ATOM 1436 N N . GLN A 1 176 ? 3.830 -0.121 -0.408 1.00 89.06 176 GLN A N 1
ATOM 1437 C CA . GLN A 1 176 ? 3.922 1.048 0.470 1.00 89.06 176 GLN A CA 1
ATOM 1438 C C . GLN A 1 176 ? 5.352 1.384 0.919 1.00 89.06 176 GLN A C 1
ATOM 1440 O O . GLN A 1 176 ? 5.652 2.563 1.067 1.00 89.06 176 GLN A O 1
ATOM 1445 N N . GLY A 1 177 ? 6.224 0.391 1.126 1.00 89.00 177 GLY A N 1
ATOM 1446 C CA . GLY A 1 177 ? 7.558 0.632 1.684 1.00 89.00 177 GLY A CA 1
ATOM 1447 C C . GLY A 1 177 ? 7.489 1.450 2.981 1.00 89.00 177 GLY A C 1
ATOM 1448 O O . GLY A 1 177 ? 6.722 1.113 3.881 1.00 89.00 177 GLY A O 1
ATOM 1449 N N . GLU A 1 178 ? 8.252 2.538 3.048 1.00 88.50 178 GLU A N 1
ATOM 1450 C CA . GLU A 1 178 ? 8.315 3.454 4.200 1.00 88.50 178 GLU A CA 1
ATOM 1451 C C . GLU A 1 178 ? 7.298 4.608 4.124 1.00 88.50 178 GLU A C 1
ATOM 1453 O O . GLU A 1 178 ? 7.218 5.447 5.024 1.00 88.50 178 GLU A O 1
ATOM 1458 N N . ALA A 1 179 ? 6.509 4.687 3.050 1.00 89.19 179 ALA A N 1
ATOM 1459 C CA . ALA A 1 179 ? 5.549 5.768 2.880 1.00 89.19 179 ALA A CA 1
ATOM 1460 C C . ALA A 1 179 ? 4.388 5.680 3.887 1.00 89.19 179 ALA A C 1
ATOM 1462 O O . ALA A 1 179 ? 3.946 4.605 4.296 1.00 89.19 179 ALA A O 1
ATOM 1463 N N . LYS A 1 180 ? 3.801 6.835 4.223 1.00 84.81 180 LYS A N 1
ATOM 1464 C CA . LYS A 1 180 ? 2.696 6.947 5.199 1.00 84.81 180 LYS A CA 1
ATOM 1465 C C . LYS A 1 180 ? 1.329 6.480 4.689 1.00 84.81 180 LYS A C 1
ATOM 1467 O O . LYS A 1 180 ? 0.371 6.418 5.453 1.00 84.81 180 LYS A O 1
ATOM 1472 N N . ILE A 1 181 ? 1.182 6.224 3.394 1.00 84.25 181 ILE A N 1
ATOM 1473 C CA . ILE A 1 181 ? -0.099 5.871 2.776 1.00 84.25 181 ILE A CA 1
ATOM 1474 C C . ILE A 1 181 ? 0.127 4.803 1.722 1.00 84.25 181 ILE A C 1
ATOM 1476 O O . ILE A 1 181 ? 0.955 4.999 0.851 1.00 84.25 181 ILE A O 1
ATOM 1480 N N . SER A 1 182 ? -0.609 3.693 1.751 1.00 86.19 182 SER A N 1
ATOM 1481 C CA . SER A 1 182 ? -0.451 2.658 0.724 1.00 86.19 182 SER A CA 1
ATOM 1482 C C . SER A 1 182 ? -0.871 3.153 -0.673 1.00 86.19 182 SER A C 1
ATOM 1484 O O . SER A 1 182 ? -1.802 3.966 -0.766 1.00 86.19 182 SER A O 1
ATOM 1486 N N . PRO A 1 183 ? -0.265 2.631 -1.761 1.00 89.75 183 PRO A N 1
ATOM 1487 C CA . PRO A 1 183 ? -0.618 3.012 -3.131 1.00 89.75 183 PRO A CA 1
ATOM 1488 C C . PRO A 1 183 ? -2.119 2.881 -3.406 1.00 89.75 183 PRO A C 1
ATOM 1490 O O . PRO A 1 183 ? -2.759 3.817 -3.875 1.00 89.75 183 PRO A O 1
ATOM 1493 N N . TYR A 1 184 ? -2.729 1.765 -2.995 1.00 85.88 184 TYR A N 1
ATOM 1494 C CA . TYR A 1 184 ? -4.163 1.543 -3.176 1.00 85.88 184 TYR A CA 1
ATOM 1495 C C . TYR A 1 184 ? -5.021 2.582 -2.438 1.00 85.88 184 TYR A C 1
ATOM 1497 O O . TYR A 1 184 ? -6.020 3.069 -2.977 1.00 85.88 184 TYR A O 1
ATOM 1505 N N . LYS A 1 185 ? -4.657 2.941 -1.197 1.00 85.75 185 LYS A N 1
ATOM 1506 C CA . LYS A 1 185 ? -5.396 3.954 -0.430 1.00 85.75 185 LYS A CA 1
ATOM 1507 C C . LYS A 1 185 ? -5.311 5.315 -1.113 1.00 85.75 185 LYS A C 1
ATOM 1509 O O . LYS A 1 185 ? -6.336 5.989 -1.221 1.00 85.75 185 LYS A O 1
ATOM 1514 N N . LEU A 1 186 ? -4.133 5.681 -1.615 1.00 89.88 186 LEU A N 1
ATOM 1515 C CA . LEU A 1 186 ? -3.927 6.918 -2.359 1.00 89.88 186 LEU A CA 1
ATOM 1516 C C . LEU A 1 186 ? -4.752 6.939 -3.654 1.00 89.88 186 LEU A C 1
ATOM 1518 O O . LEU A 1 186 ? -5.539 7.865 -3.850 1.00 89.88 186 LEU A O 1
ATOM 1522 N N . SER A 1 187 ? -4.679 5.887 -4.475 1.00 88.38 187 SER A N 1
ATOM 1523 C CA . SER A 1 187 ? -5.479 5.766 -5.702 1.00 88.38 187 SER A CA 1
ATOM 1524 C C . SER A 1 187 ? -6.982 5.857 -5.422 1.00 88.38 187 SER A C 1
ATOM 1526 O O . SER A 1 187 ? -7.711 6.556 -6.125 1.00 88.38 187 SER A O 1
ATOM 1528 N N . ARG A 1 188 ? -7.469 5.212 -4.351 1.00 86.19 188 ARG A N 1
ATOM 1529 C CA . ARG A 1 188 ? -8.879 5.299 -3.931 1.00 86.19 188 ARG A CA 1
ATOM 1530 C C . ARG A 1 188 ? -9.264 6.720 -3.516 1.00 86.19 188 ARG A C 1
ATOM 1532 O O . ARG A 1 188 ? -10.370 7.157 -3.828 1.00 86.19 188 ARG A O 1
ATOM 1539 N N . MET A 1 189 ? -8.392 7.425 -2.795 1.00 88.44 189 MET A N 1
ATOM 1540 C CA . MET A 1 189 ? -8.631 8.808 -2.371 1.00 88.44 189 MET A CA 1
ATOM 1541 C C . MET A 1 189 ? -8.684 9.768 -3.560 1.00 88.44 189 MET A C 1
ATOM 1543 O O . MET A 1 189 ? -9.598 10.587 -3.622 1.00 88.44 189 MET A O 1
ATOM 1547 N N . ILE A 1 190 ? -7.751 9.646 -4.507 1.00 90.88 190 ILE A N 1
ATOM 1548 C CA . ILE A 1 190 ? -7.721 10.458 -5.731 1.00 90.88 190 ILE A CA 1
ATOM 1549 C C . ILE A 1 190 ? -8.994 10.219 -6.543 1.00 90.88 190 ILE A C 1
ATOM 1551 O O . ILE A 1 190 ? -9.744 11.162 -6.784 1.00 90.88 190 ILE A O 1
ATOM 1555 N N . ARG A 1 191 ? -9.322 8.952 -6.823 1.00 89.75 191 ARG A N 1
ATOM 1556 C CA . ARG A 1 191 ? -10.532 8.586 -7.570 1.00 89.75 191 ARG A CA 1
ATOM 1557 C C . ARG A 1 191 ? -11.809 9.130 -6.928 1.00 89.75 191 ARG A C 1
ATOM 1559 O O . ARG A 1 191 ? -12.710 9.578 -7.628 1.00 89.75 191 ARG A O 1
ATOM 1566 N N . ARG A 1 192 ? -11.920 9.091 -5.594 1.00 89.62 192 ARG A N 1
ATOM 1567 C CA . ARG A 1 192 ? -13.074 9.675 -4.885 1.00 89.62 192 ARG A CA 1
ATOM 1568 C C . ARG A 1 192 ? -13.162 11.185 -5.097 1.00 89.62 192 ARG A C 1
ATOM 1570 O O . ARG A 1 192 ? -14.241 11.668 -5.417 1.00 89.62 192 ARG A O 1
ATOM 1577 N N . ARG A 1 193 ? -12.046 11.907 -4.962 1.00 91.44 193 ARG A N 1
ATOM 1578 C CA . ARG A 1 193 ? -12.004 13.363 -5.174 1.00 91.44 193 ARG A CA 1
ATOM 1579 C C . ARG A 1 193 ? -12.378 13.741 -6.605 1.00 91.44 193 ARG A C 1
ATOM 1581 O O . ARG A 1 193 ? -13.128 14.688 -6.804 1.00 91.44 193 ARG A O 1
ATOM 1588 N N . GLU A 1 194 ? -11.895 12.991 -7.589 1.00 92.25 194 GLU A N 1
ATOM 1589 C CA . GLU A 1 194 ? -12.238 13.206 -8.999 1.00 92.25 194 GLU A CA 1
ATOM 1590 C C . GLU A 1 194 ? -13.729 12.979 -9.264 1.00 92.25 194 GLU A C 1
ATOM 1592 O O . GLU A 1 194 ? -14.368 13.798 -9.918 1.00 92.25 194 GLU A O 1
ATOM 1597 N N . LEU A 1 195 ? -14.311 11.915 -8.702 1.00 92.88 195 LEU A N 1
ATOM 1598 C CA . LEU A 1 195 ? -15.749 11.646 -8.806 1.00 92.88 195 LEU A CA 1
ATOM 1599 C C . LEU A 1 195 ? -16.597 12.735 -8.139 1.00 92.88 195 LEU A C 1
ATOM 1601 O O . LEU A 1 195 ? -17.628 13.131 -8.680 1.00 92.88 195 LEU A O 1
ATOM 1605 N N . GLU A 1 196 ? -16.183 13.220 -6.968 1.00 92.62 196 GLU A N 1
ATOM 1606 C CA . GLU A 1 196 ? -16.855 14.322 -6.273 1.00 92.62 196 GLU A CA 1
ATOM 1607 C C . GLU A 1 196 ? -16.806 15.611 -7.096 1.00 92.62 196 GLU A C 1
ATOM 1609 O O . GLU A 1 196 ? -17.831 16.278 -7.242 1.00 92.62 196 GLU A O 1
ATOM 1614 N N . ARG A 1 197 ? -15.652 15.917 -7.696 1.00 93.31 197 ARG A N 1
ATOM 1615 C CA . ARG A 1 197 ? -15.484 17.063 -8.589 1.00 93.31 197 ARG A CA 1
ATOM 1616 C C . ARG A 1 197 ? -16.363 16.946 -9.835 1.00 93.31 197 ARG A C 1
ATOM 1618 O O . ARG A 1 197 ? -17.119 17.866 -10.117 1.00 93.31 197 ARG A O 1
ATOM 1625 N N . ALA A 1 198 ? -16.343 15.803 -10.518 1.00 92.62 198 ALA A N 1
ATOM 1626 C CA . ALA A 1 198 ? -17.184 15.565 -11.692 1.00 92.62 198 ALA A CA 1
ATOM 1627 C C . ALA A 1 198 ? -18.683 15.673 -11.357 1.00 92.62 198 ALA A C 1
ATOM 1629 O O . ALA A 1 198 ? -19.473 16.202 -12.136 1.00 92.62 198 ALA A O 1
ATOM 1630 N N . ARG A 1 199 ? -19.088 15.216 -10.164 1.00 92.06 199 ARG A N 1
ATOM 1631 C CA . ARG A 1 199 ? -20.461 15.386 -9.672 1.00 92.06 199 ARG A CA 1
ATOM 1632 C C . ARG A 1 199 ? -20.807 16.861 -9.466 1.00 92.06 199 ARG A C 1
ATOM 1634 O O . ARG A 1 199 ? -21.909 17.261 -9.827 1.00 92.06 199 ARG A O 1
ATOM 1641 N N . GLN A 1 200 ? -19.918 17.646 -8.860 1.00 93.12 200 GLN A N 1
ATOM 1642 C CA . GLN A 1 200 ? -20.131 19.084 -8.661 1.00 93.12 200 GLN A CA 1
ATOM 1643 C C . GLN A 1 200 ? -20.246 19.814 -10.001 1.00 93.12 200 GLN A C 1
ATOM 1645 O O . GLN A 1 200 ? -21.218 20.534 -10.209 1.00 93.12 200 GLN A O 1
ATOM 1650 N N . GLU A 1 201 ? -19.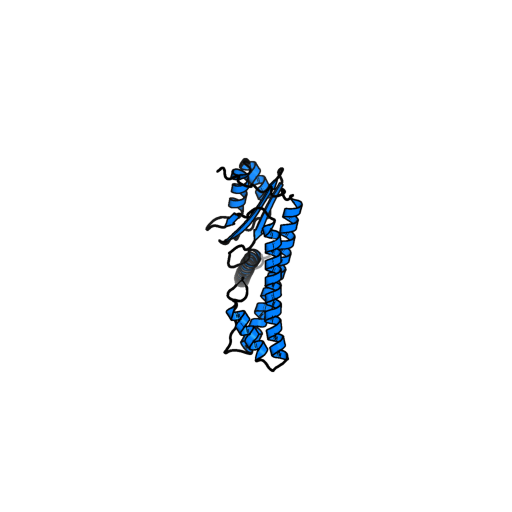327 19.545 -10.929 1.00 92.88 201 GLU A N 1
ATOM 1651 C CA . GLU A 1 201 ? -19.341 20.107 -12.284 1.00 92.88 201 GLU A CA 1
ATOM 1652 C C . GLU A 1 201 ? -20.650 19.760 -13.018 1.00 92.88 201 GLU A C 1
ATOM 1654 O O . GLU A 1 201 ? -21.294 20.645 -13.575 1.00 92.88 201 GLU A O 1
ATOM 1659 N N . GLY A 1 202 ? -21.124 18.511 -12.925 1.00 92.38 202 GLY A N 1
ATOM 1660 C CA . GLY A 1 202 ? -22.402 18.102 -13.518 1.00 92.38 202 GLY A CA 1
ATOM 1661 C C . GLY A 1 202 ? -23.635 18.758 -12.879 1.00 92.38 202 GLY A C 1
ATOM 1662 O O . GLY A 1 202 ? -24.602 19.067 -13.575 1.00 92.38 202 GLY A O 1
ATOM 1663 N N . VAL A 1 203 ? -23.621 19.010 -11.564 1.00 91.69 203 VAL A N 1
ATOM 1664 C CA . VAL A 1 203 ? -24.694 19.763 -10.887 1.00 91.69 203 VAL A CA 1
ATOM 1665 C C . VAL A 1 203 ? -24.704 21.218 -11.353 1.00 91.69 203 VAL A C 1
ATOM 1667 O O . VAL A 1 203 ? -25.769 21.751 -11.660 1.00 91.69 203 VAL A O 1
ATOM 1670 N N . GLU A 1 204 ? -23.537 21.856 -11.435 1.00 91.62 204 GLU A N 1
ATOM 1671 C CA . GLU A 1 204 ? -23.413 23.229 -11.928 1.00 91.62 204 GLU A CA 1
ATOM 1672 C C . GLU A 1 204 ? -23.860 23.355 -13.386 1.00 91.62 204 GLU A C 1
ATOM 1674 O O . GLU A 1 204 ? -24.593 24.285 -13.727 1.00 91.62 204 GLU A O 1
ATOM 1679 N N . GLU A 1 205 ? -23.469 22.412 -14.245 1.00 89.19 205 GLU A N 1
ATOM 1680 C CA . GLU A 1 205 ? -23.896 22.381 -15.641 1.00 89.19 205 GLU A CA 1
ATOM 1681 C C . GLU A 1 205 ? -25.413 22.188 -15.759 1.00 89.19 205 GLU A C 1
ATOM 1683 O O . GLU A 1 205 ? -26.066 22.929 -16.494 1.00 89.19 205 GLU A O 1
ATOM 1688 N N . GLY A 1 206 ? -25.999 21.277 -14.975 1.00 87.19 206 GLY A N 1
ATOM 1689 C CA . GLY A 1 206 ? -27.449 21.079 -14.930 1.00 87.19 206 GLY A CA 1
ATOM 1690 C C . GLY A 1 206 ? -28.209 22.333 -14.485 1.00 87.19 206 GLY A C 1
ATOM 1691 O O . GLY A 1 206 ? -29.226 22.685 -15.083 1.00 87.19 206 GLY A O 1
ATOM 1692 N N . ILE A 1 207 ? -27.694 23.060 -13.486 1.00 89.19 207 ILE A N 1
ATOM 1693 C CA . ILE A 1 207 ? -28.262 24.347 -13.054 1.00 89.19 207 ILE A CA 1
ATOM 1694 C C . ILE A 1 207 ? -28.161 25.387 -14.177 1.00 89.19 207 ILE A C 1
ATOM 1696 O O . ILE A 1 207 ? -29.139 26.085 -14.446 1.00 89.19 207 ILE A O 1
ATOM 1700 N N . ARG A 1 208 ? -27.015 25.480 -14.867 1.00 86.19 208 ARG A N 1
ATOM 1701 C CA . ARG A 1 208 ? -26.833 26.404 -16.000 1.00 86.19 208 ARG A CA 1
ATOM 1702 C C . ARG A 1 208 ? -27.794 26.098 -17.145 1.00 86.19 208 ARG A C 1
ATOM 1704 O O . ARG A 1 208 ? -28.393 27.024 -17.680 1.00 86.19 208 ARG A O 1
ATOM 1711 N N . GLN A 1 209 ? -27.969 24.826 -17.499 1.00 80.56 209 GLN A N 1
ATOM 1712 C CA . GLN A 1 209 ? -28.896 24.409 -18.553 1.00 80.56 209 GLN A CA 1
ATOM 1713 C C . GLN A 1 209 ? -30.358 24.689 -18.171 1.00 80.56 209 GLN A C 1
ATOM 1715 O O . GLN A 1 209 ? -31.120 25.168 -19.003 1.00 80.56 209 GLN A O 1
ATOM 1720 N N . ALA A 1 210 ? -30.745 24.481 -16.909 1.00 78.94 210 ALA A N 1
ATOM 1721 C CA . ALA A 1 210 ? -32.093 24.793 -16.424 1.00 78.94 210 ALA A CA 1
ATOM 1722 C C . ALA A 1 210 ? -32.394 26.305 -16.358 1.00 78.94 210 ALA A C 1
ATOM 1724 O O . ALA A 1 210 ? -33.555 26.706 -16.401 1.00 78.94 210 ALA A O 1
ATOM 1725 N N . GLN A 1 211 ? -31.361 27.146 -16.241 1.00 75.75 211 GLN A N 1
ATOM 1726 C CA . GLN A 1 211 ? -31.478 28.608 -16.240 1.00 75.75 211 GLN A CA 1
ATOM 1727 C C . GLN A 1 211 ? -31.418 29.224 -17.646 1.00 75.75 211 GLN A C 1
ATOM 1729 O O . GLN A 1 211 ? -31.703 30.414 -17.796 1.00 75.75 211 GLN A O 1
ATOM 1734 N N . GLN A 1 212 ? -31.072 28.450 -18.681 1.00 65.75 212 GLN A N 1
ATOM 1735 C CA . GLN A 1 212 ? -31.168 28.918 -20.060 1.00 65.75 212 GLN A CA 1
ATOM 1736 C C . GLN A 1 212 ? -32.642 28.916 -20.502 1.00 65.75 212 GLN A C 1
ATOM 1738 O O . GLN A 1 212 ? -33.303 27.880 -20.418 1.00 65.75 212 GLN A O 1
ATOM 1743 N N . PRO A 1 213 ? -33.192 30.048 -20.984 1.00 56.41 213 PRO A N 1
ATOM 1744 C CA . PRO A 1 213 ? -34.550 30.070 -21.510 1.00 56.41 213 PRO A CA 1
ATOM 1745 C C . PRO A 1 213 ? -34.636 29.139 -22.723 1.00 56.41 213 PRO A C 1
ATOM 1747 O O . PRO A 1 213 ? -33.857 29.268 -23.670 1.00 56.41 213 PRO A O 1
ATOM 1750 N N . THR A 1 214 ? -35.588 28.202 -22.704 1.00 57.78 214 THR A N 1
ATOM 1751 C CA . THR A 1 214 ? -35.909 27.372 -23.869 1.00 57.78 214 THR A CA 1
ATOM 1752 C C . THR A 1 214 ? -36.208 28.300 -25.042 1.00 57.78 214 THR A C 1
ATOM 1754 O O . THR A 1 214 ? -37.178 29.060 -24.996 1.00 57.78 214 THR A O 1
ATOM 1757 N N . SER A 1 215 ? -35.363 28.277 -26.073 1.00 55.81 215 SER A N 1
ATOM 1758 C CA . SER A 1 215 ? -35.613 29.038 -27.300 1.00 55.81 215 SER A CA 1
ATOM 1759 C C . SER A 1 215 ? -36.979 28.625 -27.869 1.00 55.81 215 SER A C 1
ATOM 1761 O O . SER A 1 215 ? -37.286 27.428 -27.856 1.00 55.81 215 SER A O 1
ATOM 1763 N N . PRO A 1 216 ? -37.829 29.568 -28.318 1.00 53.94 216 PRO A N 1
ATOM 1764 C CA . PRO A 1 216 ? -39.163 29.230 -28.796 1.00 53.94 216 PRO A CA 1
ATOM 1765 C C . PRO A 1 216 ? -39.060 28.274 -29.989 1.00 53.94 216 PRO A C 1
ATOM 1767 O O . PRO A 1 216 ? -38.187 28.431 -30.844 1.00 53.94 216 PRO A O 1
ATOM 1770 N N . SER A 1 217 ? -39.943 27.268 -30.018 1.00 55.53 217 SER A N 1
ATOM 1771 C CA . SER A 1 217 ? -40.039 26.303 -31.121 1.00 55.53 217 SER A CA 1
ATOM 1772 C C . SER A 1 217 ? -40.079 27.032 -32.469 1.00 55.53 217 SER A C 1
ATOM 1774 O O . SER A 1 217 ? -40.763 28.056 -32.567 1.00 55.53 217 SER A O 1
ATOM 1776 N N . PRO A 1 218 ? -39.384 26.532 -33.508 1.00 54.50 218 PRO A N 1
ATOM 1777 C CA . PRO A 1 218 ? -39.437 27.152 -34.822 1.00 54.50 218 PRO A CA 1
ATOM 1778 C C . PRO A 1 218 ? -40.892 27.172 -35.297 1.00 54.50 218 PRO A C 1
ATOM 1780 O O . PRO A 1 218 ? -41.562 26.139 -35.328 1.00 54.50 218 PRO A O 1
ATOM 1783 N N . ALA A 1 219 ? -41.392 28.367 -35.612 1.00 60.00 219 ALA A N 1
ATOM 1784 C CA . ALA A 1 219 ? -42.729 28.544 -36.150 1.00 60.00 219 ALA A CA 1
ATOM 1785 C C . ALA A 1 219 ? -42.843 27.765 -37.468 1.00 60.00 219 ALA A C 1
ATOM 1787 O O . ALA A 1 219 ? -42.027 27.944 -38.375 1.00 60.00 219 ALA A O 1
ATOM 1788 N N . PHE A 1 220 ? -43.843 26.887 -37.561 1.00 58.97 220 PHE A N 1
ATOM 1789 C CA . PHE A 1 220 ? -44.185 26.218 -38.811 1.00 58.97 220 PHE A CA 1
ATOM 1790 C C . PHE A 1 220 ? -44.521 27.284 -39.866 1.00 58.97 220 PHE A C 1
ATOM 1792 O O . PHE A 1 220 ? -45.312 28.182 -39.565 1.00 58.97 220 PHE A O 1
ATOM 1799 N N . PRO A 1 221 ? -43.940 27.226 -41.078 1.00 59.12 221 PRO A N 1
ATOM 1800 C CA . PRO A 1 221 ? -44.255 28.191 -42.117 1.00 59.12 221 PRO A CA 1
ATOM 1801 C C . PRO A 1 221 ? -45.719 28.038 -42.539 1.00 59.12 221 PRO A C 1
ATOM 1803 O O . PRO A 1 221 ? -46.148 26.978 -42.999 1.00 59.12 221 PRO A O 1
ATOM 1806 N N . ASP A 1 222 ? -46.469 29.122 -42.356 1.00 58.97 222 ASP A N 1
ATOM 1807 C CA . ASP A 1 222 ? -47.830 29.300 -42.845 1.00 58.97 222 ASP A CA 1
ATOM 1808 C C . ASP A 1 222 ? -47.813 29.208 -44.376 1.00 58.97 222 ASP A C 1
ATOM 1810 O O . ASP A 1 222 ? -47.260 30.065 -45.069 1.00 58.97 222 ASP A O 1
ATOM 1814 N N . THR A 1 223 ? -48.368 28.125 -44.922 1.00 59.47 223 THR A N 1
ATOM 1815 C CA . THR A 1 223 ? -48.529 27.954 -46.371 1.00 59.47 223 THR A CA 1
ATOM 1816 C C . THR A 1 223 ? -49.766 28.724 -46.822 1.00 59.47 223 THR A C 1
ATOM 1818 O O . THR A 1 223 ? -50.785 28.167 -47.233 1.00 59.47 223 THR A O 1
ATOM 1821 N N . GLY A 1 224 ? -49.656 30.051 -46.742 1.00 48.69 224 GLY A N 1
ATOM 1822 C CA . GLY A 1 224 ? -50.596 30.990 -47.329 1.00 48.69 224 GLY A CA 1
ATOM 1823 C C . GLY A 1 224 ? -50.582 30.863 -48.850 1.00 48.69 224 GLY A C 1
ATOM 1824 O O . GLY A 1 224 ? -49.643 31.287 -49.519 1.00 48.69 224 GLY A O 1
ATOM 1825 N N . LYS A 1 225 ? -51.643 30.259 -49.389 1.00 55.66 225 LYS A N 1
ATOM 1826 C CA . LYS A 1 225 ? -51.982 30.253 -50.816 1.00 55.66 225 LYS A CA 1
ATOM 1827 C C . LYS A 1 225 ? -51.977 31.682 -51.367 1.00 55.66 225 LYS A C 1
ATOM 1829 O O . LYS A 1 225 ? -52.704 32.529 -50.852 1.00 55.66 225 LYS A O 1
ATOM 1834 N N . GLN A 1 226 ? -51.274 31.910 -52.471 1.00 50.09 226 GLN A N 1
ATOM 1835 C CA . GLN A 1 226 ? -51.605 32.991 -53.398 1.00 50.09 226 GLN A CA 1
ATOM 1836 C C . GLN A 1 226 ? -51.777 32.430 -54.809 1.00 50.09 226 GLN A C 1
ATOM 1838 O O . GLN A 1 226 ? -51.117 31.464 -55.191 1.00 50.09 226 GLN A O 1
ATOM 1843 N N . GLN A 1 227 ? -52.798 32.993 -55.451 1.00 45.81 227 GLN A N 1
ATOM 1844 C CA . GLN A 1 227 ? -53.520 32.569 -56.649 1.00 45.81 227 GLN A CA 1
ATOM 1845 C C . GLN A 1 227 ? -52.717 32.714 -57.937 1.00 45.81 227 GLN A C 1
ATOM 1847 O O . GLN A 1 227 ? -51.865 33.626 -57.999 1.00 45.81 227 GLN A O 1
#